Protein AF-A0A6J4NG14-F1 (afdb_monomer_lite)

Organism: NCBI:txid332963

Sequence (223 aa):
MRPYVRNKAFDRVSPAWSGTPQHQPKVLVPGGGFLNATAFTLSSNAIVVTVGAAGAAANATSVPVAALTDNRTETTNTTVLIPAGTLLDFTGAGKYARLTAPAFKGATTLTVEALPQALVSGDTAGYSAGGNLYVRSGILIGRTYAERDAGVGYGPADVATPDDEIHLLFFDVYNATDDPECEMYMAKAGNVVYENFLPNWDSLPSAQKTWIRANYTCLKGVA

Secondary structure (DSSP, 8-state):
------------PPPTTB-S-TTSTTSB-TT-EEB-GGGS-GGGTSEEEEB-TT-B-TT-SEEEBSPPP------S--SEEE-TTPEEEETTTTEEEEBSSPEETT-SEEEBSPPSS-B-TT-EEEE-TTS---B-TT-EEEE-HHHHHTT--BEEPPTTTT-SEEEEE-S-BS-TTT--EE-EE---TT-EEEGGGSTTGGGS-HHHHHHHHHHSEEEPPP-

Radius of gyration: 20.57 Å; chains: 1; bounding box: 52×40×50 Å

pLDDT: mean 81.68, std 15.4, range [29.72, 96.19]

Structure (mmCIF, N/CA/C/O backbone):
data_AF-A0A6J4NG14-F1
#
_entry.id   AF-A0A6J4NG14-F1
#
loop_
_atom_site.group_PDB
_atom_site.id
_atom_site.type_symbol
_atom_site.label_atom_id
_atom_site.label_alt_id
_atom_site.label_comp_id
_atom_site.label_asym_id
_atom_site.label_entity_id
_atom_site.label_seq_id
_atom_site.pdbx_PDB_ins_code
_atom_site.Cartn_x
_atom_site.Cartn_y
_atom_site.Cartn_z
_atom_site.occupancy
_atom_site.B_iso_or_equiv
_atom_site.auth_seq_id
_atom_site.auth_comp_id
_atom_site.auth_asym_id
_atom_site.auth_atom_id
_atom_site.pdbx_PDB_model_num
ATOM 1 N N . MET A 1 1 ? -24.037 4.190 -19.731 1.00 42.34 1 MET A N 1
ATOM 2 C CA . MET A 1 1 ? -23.910 3.677 -18.351 1.00 42.34 1 MET A CA 1
ATOM 3 C C . MET A 1 1 ? -23.527 2.208 -18.453 1.00 42.34 1 MET A C 1
ATOM 5 O O . MET A 1 1 ? -24.368 1.407 -18.843 1.00 42.34 1 MET A O 1
ATOM 9 N N . ARG A 1 2 ? -22.247 1.857 -18.271 1.00 29.72 2 ARG A N 1
ATOM 10 C CA . ARG A 1 2 ? -21.854 0.440 -18.226 1.00 29.72 2 ARG A CA 1
ATOM 11 C C . ARG A 1 2 ? -22.367 -0.134 -16.899 1.00 29.72 2 ARG A C 1
ATOM 13 O O . ARG A 1 2 ? -22.152 0.516 -15.879 1.00 29.72 2 ARG A O 1
ATOM 20 N N . PRO A 1 3 ? -23.064 -1.279 -16.888 1.00 35.69 3 PRO A N 1
ATOM 21 C CA . PRO A 1 3 ? -23.445 -1.919 -15.639 1.00 35.69 3 PRO A CA 1
ATOM 22 C C . PRO A 1 3 ? -22.171 -2.313 -14.886 1.00 35.69 3 PRO A C 1
ATOM 24 O O . PRO A 1 3 ? -21.331 -3.034 -15.422 1.00 35.69 3 PRO A O 1
ATOM 27 N N . TYR A 1 4 ? -22.020 -1.795 -13.666 1.00 40.72 4 TYR A N 1
ATOM 28 C CA . TYR A 1 4 ? -20.973 -2.195 -12.732 1.00 40.72 4 TYR A CA 1
ATOM 29 C C . TYR A 1 4 ? -21.197 -3.672 -12.397 1.00 40.72 4 TYR A C 1
ATOM 31 O O . TYR A 1 4 ? -22.130 -4.037 -11.674 1.00 40.72 4 TYR A O 1
ATOM 39 N N . VAL A 1 5 ? -20.397 -4.544 -13.009 1.00 39.94 5 VAL A N 1
ATOM 40 C CA . VAL A 1 5 ? -20.385 -5.967 -12.685 1.00 39.94 5 VAL A CA 1
ATOM 41 C C . VAL A 1 5 ? -19.656 -6.082 -11.353 1.00 39.94 5 VAL A C 1
ATOM 43 O O . VAL A 1 5 ? -18.433 -6.165 -11.328 1.00 39.94 5 VAL A O 1
ATOM 46 N N . ARG A 1 6 ? -20.401 -6.072 -10.237 1.00 42.41 6 ARG A N 1
ATOM 47 C CA . ARG A 1 6 ? -19.875 -6.564 -8.955 1.00 42.41 6 ARG A CA 1
ATOM 48 C C . ARG A 1 6 ? -19.403 -7.988 -9.204 1.00 42.41 6 ARG A C 1
ATOM 50 O O . ARG A 1 6 ? -20.236 -8.888 -9.348 1.00 42.41 6 ARG A O 1
ATOM 57 N N . ASN A 1 7 ? -18.092 -8.192 -9.295 1.00 42.53 7 ASN A N 1
ATOM 58 C CA . ASN A 1 7 ? -17.539 -9.534 -9.260 1.00 42.53 7 ASN A CA 1
ATOM 59 C C . ASN A 1 7 ? -18.025 -10.183 -7.960 1.00 42.53 7 ASN A C 1
ATOM 61 O O . ASN A 1 7 ? -17.814 -9.678 -6.858 1.00 42.53 7 ASN A O 1
ATOM 65 N N . LYS A 1 8 ? -18.816 -11.240 -8.131 1.00 40.72 8 LYS A N 1
ATOM 66 C CA . LYS A 1 8 ? -19.511 -11.956 -7.068 1.00 40.72 8 LYS A CA 1
ATOM 67 C C . LYS A 1 8 ? -18.494 -12.535 -6.077 1.00 40.72 8 LYS A C 1
ATOM 69 O O . LYS A 1 8 ? -17.589 -13.243 -6.494 1.00 40.72 8 LYS A O 1
ATOM 74 N N . ALA A 1 9 ? -18.746 -12.299 -4.790 1.00 39.25 9 ALA A N 1
ATOM 75 C CA . ALA A 1 9 ? -18.312 -13.122 -3.661 1.00 39.25 9 ALA A CA 1
ATOM 76 C C . ALA A 1 9 ? -16.796 -13.366 -3.521 1.00 39.25 9 ALA A C 1
ATOM 78 O O . ALA A 1 9 ? -16.328 -14.498 -3.594 1.00 39.25 9 ALA A O 1
ATOM 79 N N . PHE A 1 10 ? -16.042 -12.318 -3.191 1.00 45.69 10 PHE A N 1
ATOM 80 C CA . PHE A 1 10 ? -15.034 -12.500 -2.147 1.00 45.69 10 PHE A CA 1
ATOM 81 C C . PHE A 1 10 ? -15.782 -12.323 -0.832 1.00 45.69 10 PHE A C 1
ATOM 83 O O . PHE A 1 10 ? -16.305 -11.235 -0.578 1.00 45.69 10 PHE A O 1
ATOM 90 N N . ASP A 1 11 ? -15.937 -13.395 -0.054 1.00 48.56 11 ASP A N 1
ATOM 91 C CA . ASP A 1 11 ? -16.495 -13.286 1.291 1.00 48.56 11 ASP A CA 1
ATOM 92 C C . ASP A 1 11 ? -15.693 -12.212 2.024 1.00 48.56 11 ASP A C 1
ATOM 94 O O . ASP A 1 11 ? -14.487 -12.345 2.234 1.00 48.56 11 ASP A O 1
ATOM 98 N N . ARG A 1 12 ? -16.352 -11.095 2.340 1.00 61.94 12 ARG A N 1
ATOM 99 C CA . ARG A 1 12 ? -15.783 -9.990 3.111 1.00 61.94 12 ARG A CA 1
ATOM 100 C C . ARG A 1 12 ? -15.636 -10.451 4.560 1.00 61.94 12 ARG A C 1
ATOM 102 O O . ARG A 1 12 ? -16.397 -10.057 5.442 1.00 61.94 12 ARG A O 1
ATOM 109 N N . VAL A 1 13 ? -14.694 -11.361 4.783 1.00 69.50 13 VAL A N 1
ATOM 110 C CA . VAL A 1 13 ? -14.376 -11.903 6.100 1.00 69.50 13 VAL A CA 1
ATOM 111 C C . VAL A 1 13 ? -13.816 -10.769 6.945 1.00 69.50 13 VAL A C 1
ATOM 113 O O . VAL A 1 13 ? -12.984 -9.989 6.479 1.00 69.50 13 VAL A O 1
ATOM 116 N N . SER A 1 14 ? -14.291 -10.654 8.187 1.00 79.94 14 SER A N 1
ATOM 117 C CA . SER A 1 14 ? -13.746 -9.677 9.128 1.00 79.94 14 SER A CA 1
ATOM 118 C C . SER A 1 14 ? -12.240 -9.844 9.239 1.00 79.94 14 SER A C 1
ATOM 120 O O . SER A 1 14 ? -11.776 -10.967 9.452 1.00 79.94 14 SER A O 1
ATOM 122 N N . PRO A 1 15 ? -11.460 -8.761 9.102 1.00 87.31 15 PRO A N 1
ATOM 123 C CA . PRO A 1 15 ? -10.028 -8.886 9.240 1.00 87.31 15 PRO A CA 1
ATOM 124 C C . PRO A 1 15 ? -9.690 -9.317 10.670 1.00 87.31 15 PRO A C 1
ATOM 126 O O . PRO A 1 15 ? -10.306 -8.852 11.632 1.00 87.31 15 PRO A O 1
ATOM 129 N N . ALA A 1 16 ? -8.674 -10.169 10.811 1.00 88.25 16 ALA A N 1
ATOM 130 C CA . ALA A 1 16 ? -8.264 -10.727 12.102 1.00 88.25 16 ALA A CA 1
ATOM 131 C C . ALA A 1 16 ? -7.852 -9.658 13.129 1.00 88.25 16 ALA A C 1
ATOM 133 O O . ALA A 1 16 ? -7.896 -9.909 14.328 1.00 88.25 16 ALA A O 1
ATOM 134 N N . TRP A 1 17 ? -7.466 -8.458 12.678 1.00 91.94 17 TRP A N 1
ATOM 135 C CA . TRP A 1 17 ? -7.146 -7.337 13.561 1.00 91.94 17 TRP A CA 1
ATOM 136 C C . TRP A 1 17 ? -8.381 -6.639 14.139 1.00 91.94 17 TRP A C 1
ATOM 138 O O . TRP A 1 17 ? -8.256 -5.940 15.143 1.00 91.94 17 TRP A O 1
ATOM 148 N N . SER A 1 18 ? -9.565 -6.804 13.543 1.00 91.44 18 SER A N 1
ATOM 149 C CA . SER A 1 18 ? -10.791 -6.188 14.053 1.00 91.44 18 SER A CA 1
ATOM 150 C C . SER A 1 18 ? -11.386 -7.038 15.172 1.00 91.44 18 SER A C 1
ATOM 152 O O . SER A 1 18 ? -11.741 -8.197 14.972 1.00 91.44 18 SER A O 1
ATOM 154 N N . GLY A 1 19 ? -11.477 -6.468 16.373 1.00 85.75 19 GLY A N 1
ATOM 155 C CA . GLY A 1 19 ? -11.977 -7.179 17.550 1.00 85.75 19 GLY A CA 1
ATOM 156 C C . GLY A 1 19 ? -13.440 -6.912 17.874 1.00 85.75 19 GLY A C 1
ATOM 157 O O . GLY A 1 19 ? -14.003 -7.596 18.724 1.00 85.75 19 GLY A O 1
ATOM 158 N N . THR A 1 20 ? -14.075 -5.925 17.230 1.00 80.69 20 THR A N 1
ATOM 159 C CA . THR A 1 20 ? -15.513 -5.673 17.443 1.00 80.69 20 THR A CA 1
ATOM 160 C C . THR A 1 20 ? -16.350 -6.227 16.291 1.00 80.69 20 THR A C 1
ATOM 162 O O . THR A 1 20 ? -15.992 -6.017 15.130 1.00 80.69 20 THR A O 1
ATOM 165 N N . PRO A 1 21 ? -17.456 -6.939 16.588 1.00 73.75 21 PRO A N 1
ATOM 166 C CA . PRO A 1 21 ? -18.265 -7.585 15.561 1.00 73.75 21 PRO A CA 1
ATOM 167 C C . PRO A 1 21 ? -18.810 -6.588 14.535 1.00 73.75 21 PRO A C 1
ATOM 169 O O . PRO A 1 21 ? -19.420 -5.586 14.907 1.00 73.75 21 PRO A O 1
ATOM 172 N N . GLN A 1 22 ? -18.678 -6.912 13.246 1.00 62.25 22 GLN A N 1
ATOM 173 C CA . GLN A 1 22 ? -19.127 -6.074 12.121 1.00 62.25 22 GLN A CA 1
ATOM 174 C C . GLN A 1 22 ? -20.603 -5.664 12.183 1.00 62.25 22 GLN A C 1
ATOM 176 O O . GLN A 1 22 ? -20.975 -4.605 11.689 1.00 62.25 22 GLN A O 1
ATOM 181 N N . HIS A 1 23 ? -21.456 -6.499 12.780 1.00 61.97 23 HIS A N 1
ATOM 182 C CA . HIS A 1 23 ? -22.895 -6.250 12.865 1.00 61.97 23 HIS A CA 1
ATOM 183 C C . HIS A 1 23 ? -23.275 -5.180 13.892 1.00 61.97 23 HIS A C 1
ATOM 185 O O . HIS A 1 23 ? -24.452 -4.829 13.990 1.00 61.97 23 HIS A O 1
ATOM 191 N N . GLN A 1 24 ? -22.323 -4.665 14.679 1.00 67.06 24 GLN A N 1
ATOM 192 C CA . GLN A 1 24 ? -22.647 -3.593 15.602 1.00 67.06 24 GLN A CA 1
ATOM 193 C C . GLN A 1 24 ? -22.879 -2.278 14.840 1.00 67.06 24 GLN A C 1
ATOM 195 O O . GLN A 1 24 ? -22.044 -1.851 14.035 1.00 67.06 24 GLN A O 1
ATOM 200 N N . PRO A 1 25 ? -24.003 -1.588 15.096 1.00 58.38 25 PRO A N 1
ATOM 201 C CA . PRO A 1 25 ? -24.207 -0.260 14.547 1.00 58.38 25 PRO A CA 1
ATOM 202 C C . PRO A 1 25 ? -23.109 0.640 15.124 1.00 58.38 25 PRO A C 1
ATOM 204 O O . PRO A 1 25 ? -23.025 0.745 16.348 1.00 58.38 25 PRO A O 1
ATOM 207 N N . LYS A 1 26 ? -22.316 1.291 14.253 1.00 69.06 26 LYS A N 1
ATOM 208 C CA . LYS A 1 26 ? -21.182 2.222 14.528 1.00 69.06 26 LYS A CA 1
ATOM 209 C C . LYS A 1 26 ? -19.765 1.671 14.294 1.00 69.06 26 LYS A C 1
ATOM 211 O O . LYS A 1 26 ? -18.802 2.369 14.600 1.00 69.06 26 LYS A O 1
ATOM 216 N N . VAL A 1 27 ? -19.615 0.465 13.754 1.00 81.06 27 VAL A N 1
ATOM 217 C CA . VAL A 1 27 ? -18.278 -0.098 13.488 1.00 81.06 27 VAL A CA 1
ATOM 218 C C . VAL A 1 27 ? -17.687 0.428 12.187 1.00 81.06 27 VAL A C 1
ATOM 220 O O . VAL A 1 27 ? -16.530 0.839 12.144 1.00 81.06 27 VAL A O 1
ATOM 223 N N . LEU A 1 28 ? -18.509 0.456 11.143 1.00 84.94 28 LEU A N 1
ATOM 224 C CA . LEU A 1 28 ? -18.129 0.947 9.828 1.00 84.94 28 LEU A CA 1
ATOM 225 C C . LEU A 1 28 ? -18.718 2.329 9.586 1.00 84.94 28 LEU A C 1
ATOM 227 O O . LEU A 1 28 ? -19.837 2.624 10.022 1.00 84.94 28 LEU A O 1
ATOM 231 N N . VAL A 1 29 ? -17.965 3.169 8.881 1.00 83.31 29 VAL A N 1
ATOM 232 C CA . VAL A 1 29 ? -18.467 4.459 8.405 1.00 83.31 29 VAL A CA 1
ATOM 233 C C . VAL A 1 29 ? -19.579 4.201 7.376 1.00 83.31 29 VAL A C 1
ATOM 235 O O . VAL A 1 29 ? -19.325 3.562 6.351 1.00 83.31 29 VAL A O 1
ATOM 238 N N . PRO A 1 30 ? -20.822 4.652 7.630 1.00 68.75 30 PRO A N 1
ATOM 239 C CA . PRO A 1 30 ? -21.920 4.454 6.694 1.00 68.75 30 PRO A CA 1
ATOM 240 C C . PRO A 1 30 ? -21.682 5.264 5.415 1.00 68.75 30 PRO A C 1
ATOM 242 O O . PRO A 1 30 ? -21.300 6.428 5.480 1.00 68.75 30 PRO A O 1
ATOM 245 N N . GLY A 1 31 ? -21.947 4.652 4.259 1.00 65.81 31 GLY A N 1
ATOM 246 C CA . GLY A 1 31 ? -21.811 5.300 2.949 1.00 65.81 31 GLY A CA 1
ATOM 247 C C . GLY A 1 31 ? -20.491 5.037 2.220 1.00 65.81 31 GLY A C 1
ATOM 248 O O . GLY A 1 31 ? -20.397 5.402 1.053 1.00 65.81 31 GLY A O 1
ATOM 249 N N . GLY A 1 32 ? -19.528 4.356 2.856 1.00 71.88 32 GLY A N 1
ATOM 250 C CA . GLY A 1 32 ? -18.229 4.048 2.249 1.00 71.88 32 GLY A CA 1
ATOM 251 C C . GLY A 1 32 ? -17.368 5.292 1.993 1.00 71.88 32 GLY A C 1
ATOM 252 O O . GLY A 1 32 ? -17.789 6.429 2.206 1.00 71.88 32 GLY A O 1
ATOM 253 N N . GLY A 1 33 ? -16.128 5.071 1.574 1.00 87.56 33 GLY A N 1
ATOM 254 C CA . GLY A 1 33 ? -15.217 6.106 1.095 1.00 87.56 33 GLY A CA 1
ATOM 255 C C . GLY A 1 33 ? -14.623 5.711 -0.251 1.00 87.56 33 GLY A C 1
ATOM 256 O O . GLY A 1 33 ? -14.848 4.608 -0.744 1.00 87.56 33 GLY A O 1
ATOM 257 N N . PHE A 1 34 ? -13.837 6.612 -0.830 1.00 93.50 34 PHE A N 1
ATOM 258 C CA . PHE A 1 34 ? -12.989 6.298 -1.974 1.00 93.50 34 PHE A CA 1
ATOM 259 C C . PHE A 1 34 ? -11.542 6.569 -1.598 1.00 93.50 34 PHE A C 1
ATOM 261 O O . PHE A 1 34 ? -11.258 7.582 -0.956 1.00 93.50 34 PHE A O 1
ATOM 268 N N . LEU A 1 35 ? -10.632 5.689 -1.995 1.00 91.75 35 LEU A N 1
ATOM 269 C CA . LEU A 1 35 ? -9.200 5.930 -1.891 1.00 91.75 35 LEU A CA 1
ATOM 270 C C . LEU A 1 35 ? -8.735 6.878 -2.998 1.00 91.75 35 LEU A C 1
ATOM 272 O O . LEU A 1 35 ? -9.124 6.746 -4.158 1.00 91.75 35 LEU A O 1
ATOM 276 N N . ASN A 1 36 ? -7.849 7.809 -2.656 1.00 91.75 36 ASN A N 1
ATOM 277 C CA . ASN A 1 36 ? -7.070 8.539 -3.644 1.00 91.75 36 ASN A CA 1
ATOM 278 C C . ASN A 1 36 ? -5.888 7.666 -4.083 1.00 91.75 36 ASN A C 1
ATOM 280 O O . ASN A 1 36 ? -4.820 7.703 -3.475 1.00 91.75 36 ASN A O 1
ATOM 284 N N . ALA A 1 37 ? -6.075 6.899 -5.158 1.00 83.94 37 ALA A N 1
ATOM 285 C CA . ALA A 1 37 ? -5.054 6.006 -5.704 1.00 83.94 37 ALA A CA 1
ATOM 286 C C . ALA A 1 37 ? -3.694 6.692 -5.919 1.00 83.94 37 ALA A C 1
ATOM 288 O O . ALA A 1 37 ? -2.652 6.116 -5.633 1.00 83.94 37 ALA A O 1
ATOM 289 N N . THR A 1 38 ? -3.695 7.951 -6.362 1.00 82.31 38 THR A N 1
ATOM 290 C CA . THR A 1 38 ? -2.455 8.691 -6.650 1.00 82.31 38 THR A CA 1
ATOM 291 C C . THR A 1 38 ? -1.646 9.047 -5.400 1.00 82.31 38 THR A C 1
ATOM 293 O O . THR A 1 38 ? -0.443 9.273 -5.504 1.00 82.31 38 THR A O 1
ATOM 296 N N . ALA A 1 39 ? -2.284 9.068 -4.225 1.00 82.25 39 ALA A N 1
ATOM 297 C CA . ALA A 1 39 ? -1.626 9.331 -2.946 1.00 82.25 39 ALA A CA 1
ATOM 298 C C . ALA A 1 39 ? -0.925 8.089 -2.373 1.00 82.25 39 ALA A C 1
ATOM 300 O O . ALA A 1 39 ? -0.059 8.213 -1.508 1.00 82.25 39 ALA A O 1
ATOM 301 N N . PHE A 1 40 ? -1.270 6.890 -2.850 1.00 75.56 40 PHE A N 1
ATOM 302 C CA . PHE A 1 40 ? -0.551 5.676 -2.495 1.00 75.56 40 PHE A CA 1
ATOM 303 C C . PHE A 1 40 ? 0.569 5.451 -3.503 1.00 75.56 40 PHE A C 1
ATOM 305 O O . PHE A 1 40 ? 0.349 5.321 -4.708 1.00 75.56 40 PHE A O 1
ATOM 312 N N . THR A 1 41 ? 1.798 5.355 -3.014 1.00 62.03 41 THR A N 1
ATOM 313 C CA . THR A 1 41 ? 2.890 4.891 -3.858 1.00 62.03 41 THR A CA 1
ATOM 314 C C . THR A 1 41 ? 2.635 3.426 -4.218 1.00 62.03 41 THR A C 1
ATOM 316 O O . THR A 1 41 ? 2.352 2.602 -3.348 1.00 62.03 41 THR A O 1
ATOM 319 N N . LEU A 1 42 ? 2.816 3.058 -5.493 1.00 53.53 42 LEU A N 1
ATOM 320 C CA . LEU A 1 42 ? 2.788 1.662 -5.982 1.00 53.53 42 LEU A CA 1
ATOM 321 C C . LEU A 1 42 ? 3.789 0.733 -5.251 1.00 53.53 42 LEU A C 1
ATOM 323 O O . LEU A 1 42 ? 3.858 -0.464 -5.510 1.00 53.53 42 LEU A O 1
ATOM 327 N N . SER A 1 43 ? 4.588 1.277 -4.336 1.00 47.75 43 SER A N 1
ATOM 328 C CA . SER A 1 43 ? 5.773 0.678 -3.743 1.00 47.75 43 SER A CA 1
ATOM 329 C C . SER A 1 43 ? 5.513 -0.399 -2.695 1.00 47.75 43 SER A C 1
ATOM 331 O O . SER A 1 43 ? 6.463 -1.090 -2.342 1.00 47.75 43 SER A O 1
ATOM 333 N N . SER A 1 44 ? 4.296 -0.558 -2.162 1.00 50.22 44 SER A N 1
ATOM 334 C CA . SER A 1 44 ? 4.077 -1.570 -1.114 1.00 50.22 44 SER A CA 1
ATOM 335 C C . SER A 1 44 ? 4.035 -2.999 -1.664 1.00 50.22 44 SER A C 1
ATOM 337 O O . SER A 1 44 ? 4.383 -3.916 -0.932 1.00 50.22 44 SER A O 1
ATOM 339 N N . ASN A 1 45 ? 3.685 -3.187 -2.945 1.00 53.31 45 ASN A N 1
ATOM 340 C CA . ASN A 1 45 ? 3.632 -4.503 -3.601 1.00 53.31 45 ASN A CA 1
ATOM 341 C C . ASN A 1 45 ? 4.266 -4.544 -5.004 1.00 53.31 45 ASN A C 1
ATOM 343 O O . ASN A 1 45 ? 4.309 -5.614 -5.615 1.00 53.31 45 ASN A O 1
ATOM 347 N N . ALA A 1 46 ? 4.744 -3.419 -5.548 1.00 66.88 46 ALA A N 1
ATOM 348 C CA . ALA A 1 46 ? 5.491 -3.443 -6.802 1.00 66.88 46 ALA A CA 1
ATOM 349 C C . ALA A 1 46 ? 6.892 -4.028 -6.594 1.00 66.88 46 ALA A C 1
ATOM 351 O O . ALA A 1 46 ? 7.589 -3.734 -5.617 1.00 66.88 46 ALA A O 1
ATOM 352 N N . ILE A 1 47 ? 7.326 -4.826 -7.564 1.00 77.56 47 ILE A N 1
ATOM 353 C CA . ILE A 1 47 ? 8.721 -5.226 -7.692 1.00 77.56 47 ILE A CA 1
ATOM 354 C C . ILE A 1 47 ? 9.471 -4.007 -8.217 1.00 77.56 47 ILE A C 1
ATOM 356 O O . ILE A 1 47 ? 9.242 -3.560 -9.343 1.00 77.56 47 ILE A O 1
ATOM 360 N N . VAL A 1 48 ? 10.340 -3.444 -7.383 1.00 83.69 48 VAL A N 1
ATOM 361 C CA . VAL A 1 48 ? 11.203 -2.330 -7.773 1.00 83.69 48 VAL A CA 1
ATOM 362 C C . VAL A 1 48 ? 12.454 -2.903 -8.423 1.00 83.69 48 VAL A C 1
ATOM 364 O O . VAL A 1 48 ? 13.213 -3.650 -7.807 1.00 83.69 48 VAL A O 1
ATOM 367 N N . VAL A 1 49 ? 12.656 -2.551 -9.684 1.00 87.12 49 VAL A N 1
ATOM 368 C CA . VAL A 1 49 ? 13.847 -2.875 -10.456 1.00 87.12 49 VAL A CA 1
ATOM 369 C C . VAL A 1 49 ? 14.787 -1.683 -10.384 1.00 87.12 49 VAL A C 1
ATOM 371 O O . VAL A 1 49 ? 14.481 -0.626 -10.927 1.00 87.12 49 VAL A O 1
ATOM 374 N N . THR A 1 50 ? 15.945 -1.867 -9.756 1.00 91.81 50 THR A N 1
ATOM 375 C CA . THR A 1 50 ? 16.990 -0.839 -9.677 1.00 91.81 50 THR A CA 1
ATOM 376 C C . THR A 1 50 ? 18.186 -1.269 -10.507 1.00 91.81 50 THR A C 1
ATOM 378 O O . THR A 1 50 ? 18.744 -2.341 -10.266 1.00 91.81 50 THR A O 1
ATOM 381 N N . VAL A 1 51 ? 18.600 -0.442 -11.464 1.00 92.62 51 VAL A N 1
ATOM 382 C CA . VAL A 1 51 ? 19.778 -0.708 -12.299 1.00 92.62 51 VAL A CA 1
ATOM 383 C C . VAL A 1 51 ? 21.040 -0.677 -11.437 1.00 92.62 51 VAL A C 1
ATOM 385 O O . VAL A 1 51 ? 21.271 0.259 -10.668 1.00 92.62 51 VAL A O 1
ATOM 388 N N . GLY A 1 52 ? 21.850 -1.728 -11.559 1.00 91.75 52 GLY A N 1
ATOM 389 C CA . GLY A 1 52 ? 23.083 -1.897 -10.800 1.00 91.75 52 GLY A CA 1
ATOM 390 C C . GLY A 1 52 ? 24.176 -0.905 -11.205 1.00 91.75 52 GLY A C 1
ATOM 391 O O . GLY A 1 52 ? 24.098 -0.245 -12.239 1.00 91.75 52 GLY A O 1
ATOM 392 N N . ALA A 1 53 ? 25.245 -0.852 -10.406 1.00 88.31 53 ALA A N 1
ATOM 393 C CA . ALA A 1 53 ? 26.335 0.120 -10.551 1.00 88.31 53 ALA A CA 1
ATOM 394 C C . ALA A 1 53 ? 27.003 0.138 -11.939 1.00 88.31 53 ALA A C 1
ATOM 396 O O . ALA A 1 53 ? 27.485 1.177 -12.378 1.00 88.31 53 ALA A O 1
ATOM 397 N N . ALA A 1 54 ? 27.015 -1.001 -12.637 1.00 88.81 54 ALA A N 1
ATOM 398 C CA . ALA A 1 54 ? 27.588 -1.112 -13.975 1.00 88.81 54 ALA A CA 1
ATOM 399 C C . ALA A 1 54 ? 26.747 -0.422 -15.070 1.00 88.81 54 ALA A C 1
ATOM 401 O O . ALA A 1 54 ? 27.269 -0.173 -16.156 1.00 88.81 54 ALA A O 1
ATOM 402 N N . GLY A 1 55 ? 25.473 -0.103 -14.805 1.00 90.69 55 GLY A N 1
ATOM 403 C CA . GLY A 1 55 ? 24.543 0.381 -15.826 1.00 90.69 55 GLY A CA 1
ATOM 404 C C . GLY A 1 55 ? 24.328 -0.630 -16.960 1.00 90.69 55 GLY A C 1
ATOM 405 O O . GLY A 1 55 ? 24.722 -1.792 -16.873 1.00 90.69 55 GLY A O 1
ATOM 406 N N . ALA A 1 56 ? 23.713 -0.185 -18.049 1.00 93.75 56 ALA A N 1
ATOM 4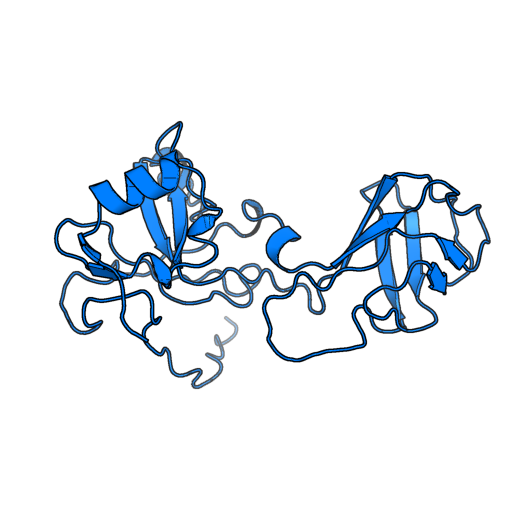07 C CA . ALA A 1 56 ? 23.629 -0.926 -19.302 1.00 93.75 56 ALA A CA 1
ATOM 408 C C . ALA A 1 56 ? 23.747 0.051 -20.475 1.00 93.75 56 ALA A C 1
ATOM 410 O O . ALA A 1 56 ? 23.003 1.024 -20.556 1.00 93.75 56 ALA A O 1
ATOM 411 N N . ALA A 1 57 ? 24.688 -0.184 -21.387 1.00 93.81 57 ALA A N 1
ATOM 412 C CA . ALA A 1 57 ? 24.859 0.667 -22.561 1.00 93.81 57 ALA A CA 1
ATOM 413 C C . ALA A 1 57 ? 23.685 0.522 -23.549 1.00 93.81 57 ALA A C 1
ATOM 415 O O . ALA A 1 57 ? 22.948 -0.464 -23.524 1.00 93.81 57 ALA A O 1
ATOM 416 N N . ALA A 1 58 ? 23.542 1.480 -24.468 1.00 91.81 58 ALA A N 1
ATOM 417 C CA . ALA A 1 58 ? 22.637 1.315 -25.603 1.00 91.81 58 ALA A CA 1
ATOM 418 C C . ALA A 1 58 ? 22.994 0.041 -26.398 1.00 91.81 58 ALA A C 1
ATOM 420 O O . ALA A 1 58 ? 24.164 -0.329 -26.509 1.00 91.81 58 ALA A O 1
ATOM 421 N N . ASN A 1 59 ? 21.978 -0.622 -26.946 1.00 93.44 59 ASN A N 1
ATOM 422 C CA . ASN A 1 59 ? 22.022 -1.930 -27.605 1.00 93.44 59 ASN A CA 1
ATOM 423 C C . ASN A 1 59 ? 22.413 -3.121 -26.712 1.00 93.44 59 ASN A C 1
ATOM 425 O O . ASN A 1 59 ? 22.505 -4.240 -27.218 1.00 93.44 59 ASN A O 1
ATOM 429 N N . ALA A 1 60 ? 22.622 -2.932 -25.405 1.00 94.69 60 ALA A N 1
ATOM 430 C CA . ALA A 1 60 ? 22.807 -4.065 -24.505 1.00 94.69 60 ALA A CA 1
ATOM 431 C C . ALA A 1 60 ? 21.536 -4.931 -24.473 1.00 94.69 60 ALA A C 1
ATOM 433 O O . ALA A 1 60 ? 20.421 -4.417 -24.508 1.00 94.69 60 ALA A O 1
ATOM 434 N N . THR A 1 61 ? 21.711 -6.248 -24.386 1.00 95.75 61 THR A N 1
ATOM 435 C CA . THR A 1 61 ? 20.627 -7.245 -24.252 1.00 95.75 61 THR A CA 1
ATOM 436 C C . THR A 1 61 ? 20.528 -7.807 -22.830 1.00 95.75 61 THR A C 1
ATOM 438 O O . THR A 1 61 ? 19.793 -8.755 -22.552 1.00 95.75 61 THR A O 1
ATOM 441 N N . SER A 1 62 ? 21.294 -7.220 -21.911 1.00 94.38 62 SER A N 1
ATOM 442 C CA . SER A 1 62 ? 21.400 -7.616 -20.514 1.00 94.38 62 SER A CA 1
ATOM 443 C C . SER A 1 62 ? 21.532 -6.373 -19.645 1.00 94.38 62 SER A C 1
ATOM 445 O O . SER A 1 62 ? 22.404 -5.538 -19.894 1.00 94.38 62 SER A O 1
ATOM 447 N N . VAL A 1 63 ? 20.693 -6.268 -18.615 1.00 95.00 63 VAL A N 1
ATOM 448 C CA . VAL A 1 63 ? 20.710 -5.163 -17.647 1.00 95.00 63 VAL A CA 1
ATOM 449 C C . VAL A 1 63 ? 21.070 -5.710 -16.271 1.00 95.00 63 VAL A C 1
ATOM 451 O O . VAL A 1 63 ? 20.299 -6.505 -15.729 1.00 95.00 63 VAL A O 1
ATOM 454 N N . PRO A 1 64 ? 22.209 -5.315 -15.678 1.00 95.50 64 PRO A N 1
ATOM 455 C CA . PRO A 1 64 ? 22.505 -5.648 -14.295 1.00 95.50 64 PRO A CA 1
ATOM 456 C C . PRO A 1 64 ? 21.548 -4.884 -13.382 1.00 95.50 64 PRO A C 1
ATOM 458 O O . PRO A 1 64 ? 21.334 -3.682 -13.551 1.00 95.50 64 PRO A O 1
ATOM 461 N N . VAL A 1 65 ? 20.984 -5.574 -12.399 1.00 94.62 65 VAL A N 1
ATOM 462 C CA . VAL A 1 65 ? 20.027 -5.005 -11.447 1.00 94.62 65 VAL A CA 1
ATOM 463 C C . VAL A 1 65 ? 20.384 -5.413 -10.026 1.00 94.62 65 VAL A C 1
ATOM 465 O O . VAL A 1 65 ? 21.051 -6.426 -9.800 1.00 94.62 65 VAL A O 1
ATOM 468 N N . ALA A 1 66 ? 19.933 -4.626 -9.053 1.00 92.44 66 ALA A N 1
ATOM 469 C CA . ALA A 1 66 ? 19.873 -5.090 -7.675 1.00 92.44 66 ALA A CA 1
ATOM 470 C C . ALA A 1 66 ? 19.024 -6.370 -7.604 1.00 92.44 66 ALA A C 1
ATOM 472 O O . ALA A 1 66 ? 18.080 -6.535 -8.378 1.00 92.44 66 ALA A O 1
ATOM 473 N N . ALA A 1 67 ? 19.373 -7.276 -6.686 1.00 89.62 67 ALA A N 1
ATOM 474 C CA . ALA A 1 67 ? 18.664 -8.540 -6.530 1.00 89.62 67 ALA A CA 1
ATOM 475 C C . ALA A 1 67 ? 17.160 -8.290 -6.347 1.00 89.62 67 ALA A C 1
ATOM 477 O O . ALA A 1 67 ? 16.759 -7.607 -5.403 1.00 89.62 67 ALA A O 1
ATOM 478 N N . LEU A 1 68 ? 16.338 -8.842 -7.245 1.00 87.12 68 LEU A N 1
ATOM 479 C CA . LEU A 1 68 ? 14.894 -8.632 -7.186 1.00 87.12 68 LEU A CA 1
ATOM 480 C C . LEU A 1 68 ? 14.317 -9.249 -5.910 1.00 87.12 68 LEU A C 1
ATOM 482 O O . LEU A 1 68 ? 14.412 -10.462 -5.693 1.00 87.12 68 LEU A O 1
ATOM 486 N N . THR A 1 69 ? 13.680 -8.431 -5.084 1.00 80.69 69 THR A N 1
ATOM 487 C CA . THR A 1 69 ? 12.937 -8.903 -3.919 1.00 80.69 69 THR A CA 1
ATOM 488 C C . THR A 1 69 ? 11.467 -9.067 -4.269 1.00 80.69 69 THR A C 1
ATOM 490 O O . THR A 1 69 ? 10.892 -8.272 -5.013 1.00 80.69 69 THR A O 1
ATOM 493 N N . ASP A 1 70 ? 10.852 -10.123 -3.734 1.00 70.44 70 ASP A N 1
ATOM 494 C CA . ASP A 1 70 ? 9.398 -10.202 -3.739 1.00 70.44 70 ASP A CA 1
ATOM 495 C C . ASP A 1 70 ? 8.891 -9.360 -2.575 1.00 70.44 70 ASP A C 1
ATOM 497 O O . ASP A 1 70 ? 9.045 -9.749 -1.417 1.00 70.44 70 ASP A O 1
ATOM 501 N N . ASN A 1 71 ? 8.359 -8.187 -2.895 1.00 65.56 71 ASN A N 1
ATOM 502 C CA . ASN A 1 71 ? 7.728 -7.315 -1.912 1.00 65.56 71 ASN A CA 1
ATOM 503 C C . ASN A 1 71 ? 6.225 -7.608 -1.790 1.00 65.56 71 ASN A C 1
ATOM 505 O O . ASN A 1 71 ? 5.552 -6.982 -0.976 1.00 65.56 71 ASN A O 1
ATOM 509 N N . ARG A 1 72 ? 5.682 -8.556 -2.571 1.00 61.38 72 ARG A N 1
ATOM 510 C CA . ARG A 1 72 ? 4.283 -8.966 -2.439 1.00 61.38 72 ARG A CA 1
ATOM 511 C C . ARG A 1 72 ? 4.138 -9.760 -1.149 1.00 61.38 72 ARG A C 1
ATOM 513 O O . ARG A 1 72 ? 4.890 -10.694 -0.885 1.00 61.38 72 ARG A O 1
ATOM 520 N N . THR A 1 73 ? 3.135 -9.410 -0.351 1.00 50.56 73 THR A N 1
ATOM 521 C CA . THR A 1 73 ? 2.825 -10.131 0.899 1.00 50.56 73 THR A CA 1
ATOM 522 C C . THR A 1 73 ? 1.974 -11.392 0.648 1.00 50.56 73 THR A C 1
ATOM 524 O O . THR A 1 73 ? 1.413 -11.963 1.581 1.00 50.56 73 THR A O 1
ATOM 527 N N . GLU A 1 74 ? 1.852 -11.846 -0.603 1.00 46.91 74 GLU A N 1
ATOM 528 C CA . GLU A 1 74 ? 1.175 -13.103 -0.926 1.00 46.91 74 GLU A CA 1
ATOM 529 C C . GLU A 1 74 ? 2.082 -14.295 -0.586 1.00 46.91 74 GLU A C 1
ATOM 531 O O . GLU A 1 74 ? 3.238 -14.375 -0.992 1.00 46.91 74 GLU A O 1
ATOM 536 N N . THR A 1 75 ? 1.556 -15.246 0.187 1.00 40.91 75 THR A N 1
ATOM 537 C CA . THR A 1 75 ? 2.282 -16.436 0.676 1.00 40.91 75 THR A CA 1
ATOM 538 C C . THR A 1 75 ? 2.566 -17.465 -0.429 1.00 40.91 75 THR A C 1
ATOM 540 O O . THR A 1 75 ? 3.172 -18.510 -0.188 1.00 40.91 75 THR A O 1
ATOM 543 N N . THR A 1 76 ? 2.131 -17.197 -1.658 1.00 46.41 76 THR A N 1
ATOM 544 C CA . THR A 1 76 ? 2.428 -18.014 -2.828 1.00 46.41 76 THR A CA 1
ATOM 545 C C . THR A 1 76 ? 3.853 -17.720 -3.275 1.00 46.41 76 THR A C 1
ATOM 547 O O . THR A 1 76 ? 4.162 -16.672 -3.836 1.00 46.41 76 THR A O 1
ATOM 550 N N . ASN A 1 77 ? 4.738 -18.678 -2.994 1.00 47.09 77 ASN A N 1
ATOM 551 C CA . ASN A 1 77 ? 6.153 -18.706 -3.358 1.00 47.09 77 ASN A CA 1
ATOM 552 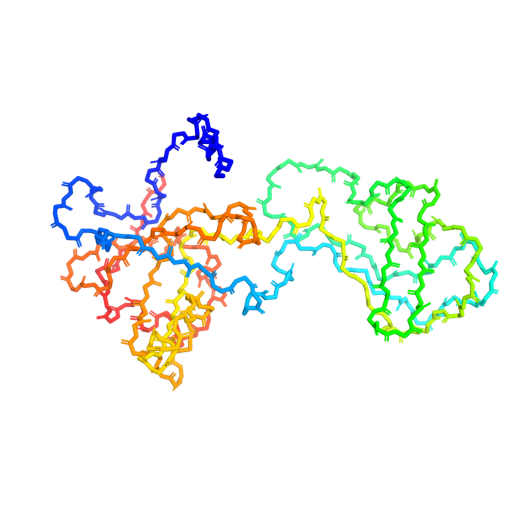C C . ASN A 1 77 ? 6.334 -18.686 -4.889 1.00 47.09 77 ASN A C 1
ATOM 554 O O . ASN A 1 77 ? 6.672 -19.692 -5.514 1.00 47.09 77 ASN A O 1
ATOM 558 N N . THR A 1 78 ? 6.040 -17.548 -5.510 1.00 57.69 78 THR A N 1
ATOM 559 C CA . THR A 1 78 ? 6.072 -17.395 -6.957 1.00 57.69 78 THR A CA 1
ATOM 560 C C . THR A 1 78 ? 7.514 -17.127 -7.351 1.00 57.69 78 THR A C 1
ATOM 562 O O . THR A 1 78 ? 8.056 -16.050 -7.119 1.00 57.69 78 THR A O 1
ATOM 565 N N . THR A 1 7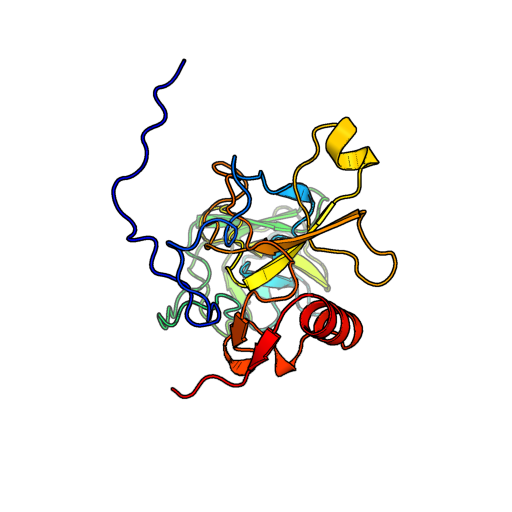9 ? 8.161 -18.135 -7.932 1.00 69.12 79 THR A N 1
ATOM 566 C CA . THR A 1 79 ? 9.576 -18.052 -8.315 1.00 69.12 79 THR A CA 1
ATOM 567 C C . THR A 1 79 ? 9.802 -16.991 -9.397 1.00 69.12 79 THR A C 1
ATOM 569 O O . THR A 1 79 ? 10.848 -16.346 -9.404 1.00 69.12 79 THR A O 1
ATOM 572 N N . VAL A 1 80 ? 8.815 -16.777 -10.278 1.00 75.44 80 VAL A N 1
ATOM 573 C CA . VAL A 1 80 ? 8.814 -15.734 -11.316 1.00 75.44 80 VAL A CA 1
ATOM 574 C C . VAL A 1 80 ? 8.223 -14.441 -10.755 1.00 75.44 80 VAL A C 1
ATOM 576 O O . VAL A 1 80 ? 7.065 -14.406 -10.342 1.00 75.44 80 VAL A O 1
ATOM 579 N N . LEU A 1 81 ? 9.009 -13.367 -10.774 1.00 77.62 81 LEU A N 1
ATOM 580 C CA . LEU A 1 81 ? 8.582 -12.041 -10.329 1.00 77.62 81 LEU A CA 1
ATOM 581 C C . LEU A 1 81 ? 8.081 -11.193 -11.494 1.00 77.62 81 LEU A C 1
ATOM 583 O O . LEU A 1 81 ? 7.024 -10.578 -11.391 1.00 77.62 81 LEU A O 1
ATOM 587 N N . ILE A 1 82 ? 8.806 -11.201 -12.614 1.00 85.19 82 ILE A N 1
ATOM 588 C CA . ILE A 1 82 ? 8.473 -10.413 -13.804 1.00 85.19 82 ILE A CA 1
ATOM 589 C C . ILE A 1 82 ? 8.402 -11.363 -15.008 1.00 85.19 82 ILE A C 1
ATOM 591 O O . ILE A 1 82 ? 9.416 -11.969 -15.353 1.00 85.19 82 ILE A O 1
ATOM 595 N N . PRO A 1 83 ? 7.241 -11.550 -15.655 1.00 86.19 83 PRO A N 1
ATOM 596 C CA . PRO A 1 83 ? 7.114 -12.374 -16.852 1.00 86.19 83 PRO A CA 1
ATOM 597 C C . PRO A 1 83 ? 7.895 -11.810 -18.047 1.00 86.19 83 PRO A C 1
ATOM 599 O O . PRO A 1 83 ? 8.103 -10.599 -18.164 1.00 86.19 83 PRO A O 1
ATOM 602 N N . ALA A 1 84 ? 8.266 -12.690 -18.981 1.00 86.38 84 ALA A N 1
ATOM 603 C CA . ALA A 1 84 ? 8.777 -12.274 -20.286 1.00 86.38 84 ALA A CA 1
ATOM 604 C C . ALA A 1 84 ? 7.736 -11.429 -21.043 1.00 86.38 84 ALA A C 1
ATOM 606 O O . ALA A 1 84 ? 6.530 -11.596 -20.859 1.00 86.38 84 ALA A O 1
ATOM 607 N N . GLY A 1 85 ? 8.203 -10.523 -21.901 1.00 83.25 85 GLY A N 1
ATOM 608 C CA . GLY A 1 85 ? 7.366 -9.587 -22.655 1.00 83.25 85 GLY A CA 1
ATOM 609 C C . GLY A 1 85 ? 6.987 -8.317 -21.890 1.00 83.25 85 GLY A C 1
ATOM 610 O O . GLY A 1 85 ? 6.446 -7.390 -22.491 1.00 83.25 85 GLY A O 1
ATOM 611 N N . THR A 1 86 ? 7.303 -8.235 -20.595 1.00 85.81 86 THR A N 1
ATOM 612 C CA . THR A 1 86 ? 7.069 -7.036 -19.781 1.00 85.81 86 THR A CA 1
ATOM 613 C C . THR A 1 86 ? 7.895 -5.860 -20.296 1.00 85.81 86 THR A C 1
ATOM 615 O O . THR A 1 86 ? 9.103 -5.993 -20.496 1.00 85.81 86 THR A O 1
ATOM 618 N N . LEU A 1 87 ? 7.255 -4.701 -20.466 1.00 87.06 87 LEU A N 1
ATOM 619 C CA . LEU A 1 87 ? 7.921 -3.429 -20.736 1.00 87.06 87 LEU A CA 1
ATOM 620 C C . LEU A 1 87 ? 8.120 -2.674 -19.418 1.00 87.06 87 LEU A C 1
ATOM 622 O O . LEU A 1 87 ? 7.145 -2.338 -18.751 1.00 87.06 87 LEU A O 1
ATOM 626 N N . LEU A 1 88 ? 9.371 -2.414 -19.052 1.00 86.88 88 LEU A N 1
ATOM 627 C CA . LEU A 1 88 ? 9.733 -1.578 -17.911 1.00 86.88 88 LEU A CA 1
ATOM 628 C C . LEU A 1 88 ? 10.034 -0.158 -18.391 1.00 86.88 88 LEU A C 1
ATOM 630 O O . LEU A 1 88 ? 10.812 0.017 -19.332 1.00 86.88 88 LEU A O 1
ATOM 634 N N . ASP A 1 89 ? 9.439 0.829 -17.726 1.00 87.75 89 ASP A N 1
ATOM 635 C CA . ASP A 1 89 ? 9.726 2.254 -17.906 1.00 87.75 89 ASP A CA 1
ATOM 636 C C . ASP A 1 89 ? 10.570 2.747 -16.726 1.00 87.75 89 ASP A C 1
ATOM 638 O O . ASP A 1 89 ? 10.135 2.697 -15.569 1.00 87.75 89 ASP A O 1
ATOM 642 N N . PHE A 1 90 ? 11.802 3.163 -17.017 1.00 83.88 90 PHE A N 1
ATOM 643 C CA . PHE A 1 90 ? 12.735 3.661 -16.016 1.00 83.88 90 PHE A CA 1
ATOM 644 C C . PHE A 1 90 ? 12.555 5.172 -15.849 1.00 83.88 90 PHE A C 1
ATOM 646 O O . PHE A 1 90 ? 12.928 5.949 -16.732 1.00 83.88 90 PHE A O 1
ATOM 653 N N . THR A 1 91 ? 11.970 5.551 -14.704 1.00 68.56 91 THR A N 1
ATOM 654 C CA . THR A 1 91 ? 11.594 6.901 -14.236 1.00 68.56 91 THR A CA 1
ATOM 655 C C . THR A 1 91 ? 11.868 8.059 -15.210 1.00 68.56 91 THR A C 1
ATOM 657 O O . THR A 1 91 ? 12.734 8.902 -14.974 1.00 68.56 91 THR A O 1
ATOM 660 N N . GLY A 1 92 ? 11.056 8.142 -16.271 1.00 56.16 92 GLY A N 1
ATOM 661 C CA . GLY A 1 92 ? 10.606 9.419 -16.836 1.00 56.16 92 GLY A CA 1
ATOM 662 C C . GLY A 1 92 ? 11.433 10.060 -17.955 1.00 56.16 92 GLY A C 1
ATOM 663 O O . GLY A 1 92 ? 11.172 11.214 -18.282 1.00 56.16 92 GLY A O 1
ATOM 664 N N . ALA A 1 93 ? 12.386 9.358 -18.575 1.00 55.78 93 ALA A N 1
ATOM 665 C CA . ALA A 1 93 ? 13.215 9.923 -19.658 1.00 55.78 93 ALA A CA 1
ATOM 666 C C . ALA A 1 93 ? 13.088 9.200 -21.016 1.00 55.78 93 ALA A C 1
ATOM 668 O O . ALA A 1 93 ? 13.936 9.379 -21.889 1.00 55.78 93 ALA A O 1
ATOM 669 N N . GLY A 1 94 ? 12.053 8.373 -21.209 1.00 69.25 94 GLY A N 1
ATOM 670 C CA . GLY A 1 94 ? 11.903 7.564 -22.427 1.00 69.25 94 GLY A CA 1
ATOM 671 C C . GLY A 1 94 ? 12.860 6.366 -22.493 1.00 69.25 94 GLY A C 1
ATOM 672 O O . GLY A 1 94 ? 13.161 5.860 -23.576 1.00 69.25 94 GLY A O 1
ATOM 673 N N . LYS A 1 95 ? 13.350 5.923 -21.331 1.00 85.56 95 LYS A N 1
ATOM 674 C CA . LYS A 1 95 ? 14.209 4.752 -21.170 1.00 85.56 95 LYS A CA 1
ATOM 675 C C . LYS A 1 95 ? 13.340 3.524 -20.930 1.00 85.56 95 LYS A C 1
ATOM 677 O O . LYS A 1 95 ? 12.800 3.339 -19.842 1.00 85.56 95 LYS A O 1
ATOM 682 N N . TYR A 1 96 ? 13.248 2.669 -21.939 1.00 88.25 96 TYR A N 1
ATOM 683 C CA . TYR A 1 96 ? 12.432 1.463 -21.875 1.00 88.25 96 TYR A CA 1
ATOM 684 C C . TYR A 1 96 ? 13.284 0.211 -22.020 1.00 88.25 96 TYR A C 1
ATOM 686 O O . TYR A 1 96 ? 14.222 0.177 -22.818 1.00 88.25 96 TYR A O 1
ATOM 694 N N . ALA A 1 97 ? 12.908 -0.839 -21.296 1.00 90.81 97 ALA A N 1
ATOM 695 C CA . ALA A 1 97 ? 13.475 -2.167 -21.477 1.00 90.81 97 ALA A CA 1
ATOM 696 C C . ALA A 1 97 ? 12.352 -3.200 -21.566 1.00 90.81 97 ALA A C 1
ATOM 698 O O . ALA A 1 97 ? 11.540 -3.323 -20.648 1.00 90.81 97 ALA A O 1
ATOM 699 N N . ARG A 1 98 ? 12.299 -3.953 -22.669 1.00 91.94 98 ARG A N 1
ATOM 700 C CA . ARG A 1 98 ? 11.372 -5.079 -22.816 1.00 91.94 98 ARG A CA 1
ATOM 701 C C . ARG A 1 98 ? 12.082 -6.373 -22.456 1.00 91.94 98 ARG A C 1
ATOM 703 O O . ARG A 1 98 ? 13.100 -6.688 -23.062 1.00 91.94 98 ARG A O 1
ATOM 710 N N . LEU A 1 99 ? 11.554 -7.127 -21.499 1.00 92.25 99 LEU A N 1
ATOM 711 C CA . LEU A 1 99 ? 12.133 -8.406 -21.092 1.00 92.25 99 LEU A CA 1
ATOM 712 C C . LEU A 1 99 ? 11.897 -9.469 -22.167 1.00 92.25 99 LEU A C 1
ATOM 714 O O . LEU A 1 99 ? 10.766 -9.671 -22.606 1.00 92.25 99 LEU A O 1
ATOM 718 N N . THR A 1 100 ? 12.944 -10.200 -22.541 1.00 93.44 100 THR A N 1
ATOM 719 C CA . THR A 1 100 ? 12.855 -11.354 -23.458 1.00 93.44 100 THR A CA 1
ATOM 720 C C . THR A 1 100 ? 12.803 -12.687 -22.713 1.00 93.44 100 THR A C 1
ATOM 722 O O . THR A 1 100 ? 12.390 -13.693 -23.285 1.00 93.44 100 THR A O 1
ATOM 725 N N . ALA A 1 101 ? 13.157 -12.692 -21.425 1.00 91.06 101 ALA A N 1
ATOM 726 C CA . ALA A 1 101 ? 13.060 -13.838 -20.525 1.00 91.06 101 ALA A CA 1
ATOM 727 C C . ALA A 1 101 ? 12.409 -13.422 -19.192 1.00 91.06 101 ALA A C 1
ATOM 729 O O . ALA A 1 101 ? 12.495 -12.251 -18.813 1.00 91.06 101 ALA A O 1
ATOM 730 N N . PRO A 1 102 ? 11.750 -14.347 -18.469 1.00 87.19 102 PRO A N 1
ATOM 731 C CA . PRO A 1 102 ? 11.203 -14.042 -17.153 1.00 87.19 102 PRO A CA 1
ATOM 732 C C . PRO A 1 102 ? 12.320 -13.753 -16.141 1.00 87.19 102 PRO A C 1
ATOM 734 O O . PRO A 1 102 ? 13.362 -14.409 -16.144 1.00 87.19 102 PRO A O 1
ATOM 737 N N . ALA A 1 103 ? 12.077 -12.803 -15.240 1.00 90.75 103 ALA A N 1
ATOM 738 C CA . ALA A 1 103 ? 12.952 -12.501 -14.117 1.00 90.75 103 ALA A CA 1
ATOM 739 C C . ALA A 1 103 ? 12.423 -13.150 -12.835 1.00 90.75 103 ALA A C 1
ATOM 741 O O . ALA A 1 103 ? 11.250 -13.010 -12.477 1.00 90.75 103 ALA A O 1
ATOM 742 N N . PHE A 1 104 ? 13.304 -13.861 -12.139 1.00 89.25 104 PHE A N 1
ATOM 743 C CA . PHE A 1 104 ? 12.983 -14.621 -10.936 1.00 89.25 104 PHE A CA 1
ATOM 744 C C . PHE A 1 104 ? 13.387 -13.865 -9.669 1.00 89.25 104 PHE A C 1
ATOM 746 O O . PHE A 1 104 ? 14.186 -12.925 -9.709 1.00 89.25 104 PHE A O 1
ATOM 753 N N . LYS A 1 105 ? 12.865 -14.297 -8.520 1.00 85.56 105 LYS A N 1
ATOM 754 C CA . LYS A 1 105 ? 13.291 -13.776 -7.216 1.00 85.56 105 LYS A CA 1
ATOM 755 C C . LYS A 1 105 ? 14.800 -13.955 -7.037 1.00 85.56 105 LYS A C 1
ATOM 757 O O . LYS A 1 105 ? 15.333 -15.032 -7.285 1.00 85.56 105 LYS A O 1
ATOM 762 N N . GLY A 1 106 ? 15.477 -12.895 -6.604 1.00 87.06 106 GLY A N 1
ATOM 763 C CA . GLY A 1 106 ? 16.929 -12.857 -6.438 1.00 87.06 106 GLY A CA 1
ATOM 764 C C . GLY A 1 106 ? 17.720 -12.655 -7.733 1.00 87.06 106 GLY A C 1
ATOM 765 O O . GLY A 1 106 ? 18.947 -12.612 -7.668 1.00 87.06 106 GLY A O 1
ATOM 766 N N . ALA A 1 107 ? 17.068 -12.507 -8.893 1.00 91.19 107 ALA A N 1
ATOM 767 C CA . ALA A 1 107 ? 17.771 -12.205 -10.137 1.00 91.19 107 ALA A CA 1
ATOM 768 C C . ALA A 1 107 ? 18.539 -10.880 -10.014 1.00 91.19 107 ALA A C 1
ATOM 770 O O . ALA A 1 107 ? 17.984 -9.868 -9.591 1.00 91.19 107 ALA A O 1
ATOM 771 N N . THR A 1 108 ? 19.812 -10.895 -10.402 1.00 95.00 108 THR A N 1
ATOM 772 C CA . THR A 1 108 ? 20.706 -9.722 -10.454 1.00 95.00 108 THR A CA 1
ATOM 773 C C . THR A 1 108 ? 20.944 -9.247 -11.888 1.00 95.00 108 THR A C 1
ATOM 775 O O . THR A 1 108 ? 21.775 -8.379 -12.156 1.00 95.00 108 THR A O 1
ATOM 778 N N . THR A 1 109 ? 20.250 -9.844 -12.855 1.00 93.44 109 THR A N 1
ATOM 779 C CA . THR A 1 109 ? 20.348 -9.513 -14.276 1.00 93.44 109 THR A CA 1
ATOM 780 C C . THR A 1 109 ? 18.997 -9.726 -14.944 1.00 93.44 109 THR A C 1
ATOM 782 O O . THR A 1 109 ? 18.325 -10.724 -14.681 1.00 93.44 109 THR A O 1
ATOM 785 N N . LEU A 1 110 ? 18.612 -8.796 -15.816 1.00 94.25 110 LEU A N 1
ATOM 786 C CA . LEU A 1 110 ? 17.446 -8.905 -16.688 1.00 94.25 110 LEU A CA 1
ATOM 787 C C . LEU A 1 110 ? 17.899 -9.143 -18.125 1.00 94.25 110 LEU A C 1
ATOM 789 O O . LEU A 1 110 ? 18.719 -8.387 -18.645 1.00 94.25 110 LEU A O 1
ATOM 793 N N . THR A 1 111 ? 17.339 -10.157 -18.780 1.00 96.06 111 THR A N 1
ATOM 794 C CA . THR A 1 111 ? 17.505 -10.357 -20.225 1.00 96.06 111 THR A CA 1
ATOM 795 C C . THR A 1 111 ? 16.443 -9.552 -20.959 1.00 96.06 111 THR A C 1
ATOM 797 O O . THR A 1 111 ? 15.243 -9.737 -20.731 1.00 96.06 111 THR A O 1
ATOM 800 N N . VAL A 1 112 ? 16.884 -8.639 -21.818 1.00 95.94 112 VAL A N 1
ATOM 801 C CA . VAL A 1 112 ? 16.027 -7.646 -22.471 1.00 95.94 112 VAL A CA 1
ATOM 802 C C . VAL A 1 112 ? 16.284 -7.597 -23.974 1.00 95.94 112 VAL A C 1
ATOM 804 O O . VAL A 1 112 ? 17.295 -8.100 -24.469 1.00 95.94 112 VAL A O 1
ATOM 807 N N . GLU A 1 113 ? 15.362 -6.993 -24.713 1.00 94.50 113 GLU A N 1
ATOM 808 C CA . GLU A 1 113 ? 15.619 -6.556 -26.083 1.00 94.50 113 GLU A CA 1
ATOM 809 C C . GLU A 1 113 ? 16.718 -5.489 -26.100 1.00 94.50 113 GLU A C 1
ATOM 811 O O . GLU A 1 113 ? 16.971 -4.828 -25.091 1.00 94.50 113 GLU A O 1
ATOM 816 N N . ALA A 1 114 ? 17.373 -5.323 -27.251 1.00 94.06 114 ALA A N 1
ATOM 817 C CA . ALA A 1 114 ? 18.435 -4.340 -27.417 1.00 94.06 114 ALA A CA 1
ATOM 818 C C . ALA A 1 114 ? 17.957 -2.952 -26.965 1.00 94.06 114 ALA A C 1
ATOM 820 O O . ALA A 1 114 ? 17.005 -2.398 -27.520 1.00 94.06 114 ALA A O 1
ATOM 821 N N . LEU A 1 115 ? 18.612 -2.409 -25.937 1.00 90.81 115 LEU A N 1
ATOM 822 C CA . LEU A 1 115 ? 18.172 -1.163 -25.326 1.00 90.81 115 LEU A CA 1
ATOM 823 C C . LEU A 1 115 ? 18.273 0.011 -26.314 1.00 90.81 115 LEU A C 1
ATOM 825 O O . LEU A 1 115 ? 19.359 0.267 -26.837 1.00 90.81 115 LEU A O 1
ATOM 829 N N . PRO A 1 116 ? 17.206 0.798 -26.521 1.00 89.69 116 PRO A N 1
ATOM 830 C CA . PRO A 1 116 ? 17.270 1.977 -27.384 1.00 89.69 116 PRO A CA 1
ATOM 831 C C . PRO A 1 116 ? 18.125 3.099 -26.776 1.00 89.69 116 PRO A C 1
ATOM 833 O O . PRO A 1 116 ? 18.679 3.925 -27.498 1.00 89.69 116 PRO A O 1
ATOM 836 N N . GLN A 1 117 ? 18.251 3.131 -25.447 1.00 90.38 117 GLN A N 1
ATOM 837 C CA . GLN A 1 117 ? 19.055 4.098 -24.706 1.00 90.38 117 GLN A CA 1
ATOM 838 C C . GLN A 1 117 ? 19.817 3.413 -23.575 1.00 90.38 117 GLN A C 1
ATOM 840 O O . GLN A 1 117 ? 19.397 2.375 -23.071 1.00 90.38 117 GLN A O 1
ATOM 845 N N . ALA A 1 118 ? 20.928 4.017 -23.156 1.00 91.88 118 ALA A N 1
ATOM 846 C CA . ALA A 1 118 ? 21.671 3.528 -22.006 1.00 91.88 118 ALA A CA 1
ATOM 847 C C . ALA A 1 118 ? 20.880 3.731 -20.701 1.00 91.88 118 ALA A C 1
ATOM 849 O O . ALA A 1 118 ? 20.316 4.803 -20.458 1.00 91.88 118 ALA A O 1
ATOM 850 N N . LEU A 1 119 ? 20.895 2.710 -19.849 1.00 91.75 119 LEU A N 1
ATOM 851 C CA . LEU A 1 119 ? 20.452 2.774 -18.462 1.00 91.75 119 LEU A CA 1
ATOM 852 C C . LEU A 1 119 ? 21.664 3.033 -17.566 1.00 91.75 119 LEU A C 1
ATOM 854 O O . LEU A 1 119 ? 22.724 2.430 -17.747 1.00 91.75 119 LEU A O 1
ATOM 858 N N . VAL A 1 120 ? 21.522 3.921 -16.592 1.00 92.06 120 VAL A N 1
ATOM 859 C CA . VAL A 1 120 ? 22.596 4.276 -15.657 1.00 92.06 120 VAL A CA 1
ATOM 860 C C . VAL A 1 120 ? 22.299 3.725 -14.268 1.00 92.06 120 VAL A C 1
ATOM 862 O O . VAL A 1 120 ? 21.164 3.387 -13.944 1.00 92.06 120 VAL A O 1
ATOM 865 N N . SER A 1 121 ? 23.338 3.619 -13.440 1.00 92.38 121 SER A N 1
ATOM 866 C CA . SER A 1 121 ? 23.202 3.172 -12.052 1.00 92.38 121 SER A CA 1
ATOM 867 C C . SER A 1 121 ? 22.145 3.986 -11.308 1.00 92.38 121 SER A C 1
ATOM 869 O O . SER A 1 121 ? 22.192 5.216 -11.318 1.00 92.38 121 SER A O 1
ATOM 871 N N . GLY A 1 122 ? 21.246 3.297 -10.608 1.00 85.88 122 GLY A N 1
ATOM 872 C CA . GLY A 1 122 ? 20.195 3.935 -9.817 1.00 85.88 122 GLY A CA 1
ATOM 873 C C . GLY A 1 122 ? 18.948 4.335 -10.607 1.00 85.88 122 GLY A C 1
ATOM 874 O O . GLY A 1 122 ? 17.994 4.786 -9.982 1.00 85.88 122 GLY A O 1
ATOM 875 N N . ASP A 1 123 ? 18.905 4.129 -11.930 1.00 89.12 123 ASP A N 1
ATOM 876 C CA . ASP A 1 123 ? 17.639 4.182 -12.668 1.00 89.12 123 ASP A CA 1
ATOM 877 C C . ASP A 1 123 ? 16.676 3.136 -12.072 1.00 89.12 123 ASP A C 1
ATOM 879 O O . ASP A 1 123 ? 17.062 1.985 -11.832 1.00 89.12 123 ASP A O 1
ATOM 883 N N . THR A 1 124 ? 15.419 3.526 -11.838 1.00 87.31 124 THR A N 1
ATOM 884 C CA . THR A 1 124 ? 14.411 2.646 -11.225 1.00 87.31 124 THR A CA 1
ATOM 885 C C . THR A 1 124 ? 13.186 2.466 -12.107 1.00 87.31 124 THR A C 1
ATOM 887 O O . THR A 1 124 ? 12.723 3.420 -12.727 1.00 87.31 124 THR A O 1
ATOM 890 N N . ALA A 1 125 ? 12.643 1.252 -12.127 1.00 87.31 125 ALA A N 1
ATOM 891 C CA . ALA A 1 125 ? 11.357 0.929 -12.733 1.00 87.31 125 ALA A CA 1
ATOM 892 C C . ALA A 1 125 ? 10.511 0.117 -11.749 1.00 87.31 125 ALA A C 1
ATOM 894 O O . ALA A 1 125 ? 11.028 -0.721 -11.010 1.00 87.31 125 ALA A O 1
ATOM 895 N N . GLY A 1 126 ? 9.202 0.351 -11.739 1.00 82.69 126 GLY A N 1
ATOM 896 C CA . GLY A 1 126 ? 8.255 -0.458 -10.980 1.00 82.69 126 GLY A CA 1
ATOM 897 C C . GLY A 1 126 ? 7.573 -1.472 -11.888 1.00 82.69 126 GLY A C 1
ATOM 898 O O . GLY A 1 126 ? 7.050 -1.102 -12.936 1.00 82.69 126 GLY A O 1
ATOM 899 N N . TYR A 1 127 ? 7.536 -2.735 -11.476 1.00 77.62 127 TYR A N 1
ATOM 900 C CA . TYR A 1 127 ? 6.654 -3.733 -12.068 1.00 77.62 127 TYR A CA 1
ATOM 901 C C . TYR A 1 127 ? 5.571 -4.128 -11.067 1.00 77.62 127 TYR A C 1
ATOM 903 O O . TYR A 1 127 ? 5.857 -4.699 -10.014 1.00 77.62 127 TYR A O 1
ATOM 911 N N . SER A 1 128 ? 4.315 -3.856 -11.410 1.00 72.19 128 SER A N 1
ATOM 912 C CA . SER A 1 128 ? 3.159 -4.459 -10.753 1.00 72.19 128 SER A CA 1
ATOM 913 C C . SER A 1 128 ? 2.566 -5.488 -11.711 1.00 72.19 128 SER A C 1
ATOM 915 O O . SER A 1 128 ? 2.287 -5.174 -12.867 1.00 72.19 128 SER A O 1
ATOM 917 N N . ALA A 1 129 ? 2.380 -6.729 -11.253 1.00 55.97 129 ALA A N 1
ATOM 918 C CA . ALA A 1 129 ? 1.932 -7.862 -12.073 1.00 55.97 129 ALA A CA 1
ATOM 919 C C . ALA A 1 129 ? 0.458 -7.785 -12.536 1.00 55.97 129 ALA A C 1
ATOM 921 O O . ALA A 1 129 ? -0.209 -8.802 -12.696 1.00 55.97 129 ALA A O 1
ATOM 922 N N . GLY A 1 130 ? -0.046 -6.574 -12.757 1.00 54.69 130 GLY A N 1
ATOM 923 C CA . GLY A 1 130 ? -1.411 -6.292 -13.169 1.00 54.69 130 GLY A CA 1
ATOM 924 C C . GLY A 1 130 ? -1.821 -4.827 -13.038 1.00 54.69 130 GLY A C 1
ATOM 925 O O . GLY A 1 130 ? -3.010 -4.573 -13.119 1.00 54.69 130 GLY A O 1
ATOM 926 N N . GLY A 1 131 ? -0.916 -3.864 -12.794 1.00 51.38 131 GLY A N 1
ATOM 927 C CA . GLY A 1 131 ? -1.278 -2.434 -12.703 1.00 51.38 131 GLY A CA 1
ATOM 928 C C . GLY A 1 131 ? -2.133 -2.040 -11.489 1.00 51.38 131 GLY A C 1
ATOM 929 O O . GLY A 1 131 ? -2.257 -0.857 -11.184 1.00 51.38 131 GLY A O 1
ATOM 930 N N . ASN A 1 132 ? -2.686 -3.020 -10.777 1.00 64.38 132 ASN A N 1
ATOM 931 C CA . ASN A 1 132 ? -3.621 -2.797 -9.693 1.00 64.38 132 ASN A CA 1
ATOM 932 C C . ASN A 1 132 ? -2.890 -2.272 -8.460 1.00 64.38 132 ASN A C 1
ATOM 934 O O . ASN A 1 132 ? -1.986 -2.915 -7.917 1.00 64.38 132 ASN A O 1
ATOM 938 N N . LEU A 1 133 ? -3.305 -1.096 -8.008 1.00 73.50 133 LEU A N 1
ATOM 939 C CA . LEU A 1 133 ? -2.865 -0.550 -6.740 1.00 73.50 133 LEU A CA 1
ATOM 940 C C . LEU A 1 133 ? -3.596 -1.291 -5.615 1.00 73.50 133 LEU A C 1
ATOM 942 O O . LEU A 1 133 ? -4.740 -0.973 -5.295 1.00 73.50 133 LEU A O 1
ATOM 946 N N . TYR A 1 134 ? -2.940 -2.297 -5.040 1.00 76.00 134 TYR A N 1
ATOM 947 C CA . TYR A 1 134 ? -3.460 -3.008 -3.876 1.00 76.00 134 TYR A CA 1
ATOM 948 C C . TYR A 1 134 ? -3.184 -2.217 -2.597 1.00 76.00 134 TYR A C 1
ATOM 950 O O . TYR A 1 134 ? -2.037 -1.863 -2.305 1.00 76.00 134 TYR A O 1
ATOM 958 N N . VAL A 1 135 ? -4.223 -2.016 -1.795 1.00 80.25 135 VAL A N 1
ATOM 959 C CA . VAL A 1 135 ? -4.170 -1.335 -0.505 1.00 80.25 135 VAL A CA 1
ATOM 960 C C . VAL A 1 135 ? -4.718 -2.278 0.564 1.00 80.25 135 VAL A C 1
ATOM 962 O O . VAL A 1 135 ? -5.879 -2.677 0.528 1.00 80.25 135 VAL A O 1
ATOM 965 N N . ARG A 1 136 ? -3.861 -2.670 1.510 1.00 83.94 136 ARG A N 1
ATOM 966 C CA . ARG A 1 136 ? -4.178 -3.690 2.518 1.00 83.94 136 ARG A CA 1
ATOM 967 C C . ARG A 1 136 ? -5.072 -3.146 3.632 1.00 83.94 136 ARG A C 1
ATOM 969 O O . ARG A 1 136 ? -4.819 -2.065 4.151 1.00 83.94 136 ARG A O 1
ATOM 976 N N . SER A 1 137 ? -6.025 -3.944 4.089 1.00 87.50 137 SER A N 1
ATOM 977 C CA . SER A 1 137 ? -6.774 -3.757 5.330 1.00 87.50 137 SER A CA 1
ATOM 978 C C . SER A 1 137 ? -5.845 -3.542 6.531 1.00 87.50 137 SER A C 1
ATOM 980 O O . SER A 1 137 ? -4.789 -4.166 6.652 1.00 87.50 137 SER A O 1
ATOM 982 N N . GLY A 1 138 ? -6.265 -2.678 7.451 1.00 88.50 138 GLY A N 1
ATOM 983 C CA . GLY A 1 138 ? -5.556 -2.346 8.683 1.00 88.50 138 GLY A CA 1
ATOM 984 C C . GLY A 1 138 ? -4.511 -1.242 8.530 1.00 88.50 138 GLY A C 1
ATOM 985 O O . GLY A 1 138 ? -3.827 -0.933 9.502 1.00 88.50 138 GLY A O 1
ATOM 986 N N . ILE A 1 139 ? -4.374 -0.629 7.351 1.00 89.69 139 ILE A N 1
ATOM 987 C CA . ILE A 1 139 ? -3.586 0.602 7.220 1.00 89.69 139 ILE A CA 1
ATOM 988 C C . ILE A 1 139 ? -4.391 1.814 7.699 1.00 89.69 139 ILE A C 1
ATOM 990 O O . ILE A 1 139 ? -5.617 1.842 7.576 1.00 89.69 139 ILE A O 1
ATOM 994 N N . LEU A 1 140 ? -3.697 2.832 8.209 1.00 92.69 140 LEU A N 1
ATOM 995 C CA . LEU A 1 140 ? -4.307 4.131 8.477 1.00 92.69 140 LEU A CA 1
ATOM 996 C C . LEU A 1 140 ? -4.467 4.914 7.178 1.00 92.69 140 LEU A C 1
ATOM 998 O O . LEU A 1 140 ? -3.495 5.125 6.448 1.00 92.69 140 LEU A O 1
ATOM 1002 N N . ILE A 1 141 ? -5.686 5.376 6.939 1.00 93.25 141 ILE A N 1
ATOM 1003 C CA . ILE A 1 141 ? -6.021 6.284 5.850 1.00 93.25 141 ILE A CA 1
ATOM 1004 C C . ILE A 1 141 ? -6.616 7.566 6.414 1.00 93.25 141 ILE A C 1
ATOM 1006 O O . ILE A 1 141 ? -7.291 7.535 7.447 1.00 93.25 141 ILE A O 1
ATOM 1010 N N . GLY A 1 142 ? -6.342 8.680 5.749 1.00 94.25 142 GLY A N 1
ATOM 1011 C CA . GLY A 1 142 ? -6.740 9.998 6.209 1.00 94.25 142 GLY A CA 1
ATOM 1012 C C . GLY A 1 142 ? -7.038 10.960 5.069 1.00 94.25 142 GLY A C 1
ATOM 1013 O O . GLY A 1 142 ? -6.734 10.676 3.906 1.00 94.25 142 GLY A O 1
ATOM 1014 N N . ARG A 1 143 ? -7.725 12.047 5.415 1.00 94.75 143 ARG A N 1
ATOM 1015 C CA . ARG A 1 143 ? -7.877 13.246 4.586 1.00 94.75 143 ARG A CA 1
ATOM 1016 C C . ARG A 1 143 ? -8.253 14.451 5.444 1.00 94.75 143 ARG A C 1
ATOM 1018 O O . ARG A 1 143 ? -8.885 14.319 6.497 1.00 94.75 143 ARG A O 1
ATOM 1025 N N . THR A 1 144 ? -7.960 15.631 4.935 1.00 96.19 144 THR A N 1
ATOM 1026 C CA . THR A 1 144 ? -8.399 16.917 5.478 1.00 96.19 144 THR A CA 1
ATOM 1027 C C . THR A 1 144 ? -9.826 17.273 5.041 1.00 96.19 144 THR A C 1
ATOM 1029 O O . THR A 1 144 ? -10.358 16.760 4.048 1.00 96.19 144 THR A O 1
ATOM 1032 N N . TYR A 1 145 ? -10.464 18.214 5.740 1.00 95.06 145 TYR A N 1
ATOM 1033 C CA . TYR A 1 145 ? -11.745 18.780 5.307 1.00 95.06 145 TYR A CA 1
ATOM 1034 C C . TYR A 1 145 ? -11.619 19.536 3.985 1.00 95.06 145 TYR A C 1
ATOM 1036 O O . TYR A 1 145 ? -12.538 19.480 3.173 1.00 95.06 145 TYR A O 1
ATOM 1044 N N . ALA A 1 146 ? -10.474 20.173 3.730 1.00 95.44 146 ALA A N 1
ATOM 1045 C CA . ALA A 1 146 ? -10.212 20.834 2.455 1.00 95.44 146 ALA A CA 1
ATOM 1046 C C . ALA A 1 146 ? -10.193 19.831 1.287 1.00 95.44 146 ALA A C 1
ATOM 1048 O O . ALA A 1 146 ? -10.795 20.081 0.244 1.00 95.44 146 ALA A O 1
ATOM 1049 N N . GLU A 1 147 ? -9.557 18.672 1.470 1.00 94.75 147 GLU A N 1
ATOM 1050 C CA . GLU A 1 147 ? -9.573 17.579 0.491 1.00 94.75 147 GLU A CA 1
ATOM 1051 C C . GLU A 1 147 ? -10.977 17.012 0.291 1.00 94.75 147 GLU A C 1
ATOM 1053 O O . GLU A 1 147 ? -11.404 16.824 -0.850 1.00 94.75 147 GLU A O 1
ATOM 1058 N N . ARG A 1 148 ? -11.730 16.800 1.377 1.00 93.88 148 ARG A N 1
ATOM 1059 C CA . ARG A 1 148 ? -13.129 16.357 1.297 1.00 93.88 148 ARG A CA 1
ATOM 1060 C C . ARG A 1 148 ? -13.987 17.331 0.494 1.00 93.88 148 ARG A C 1
ATOM 1062 O O . ARG A 1 148 ? -14.738 16.892 -0.376 1.00 93.88 148 ARG A O 1
ATOM 1069 N N . ASP A 1 149 ? -13.870 18.626 0.769 1.00 95.38 149 ASP A N 1
ATOM 1070 C CA . ASP A 1 149 ? -14.631 19.674 0.083 1.00 95.38 149 ASP A CA 1
ATOM 1071 C C . ASP A 1 149 ? -14.229 19.785 -1.401 1.00 95.38 149 ASP A C 1
ATOM 1073 O O . ASP A 1 149 ? -15.055 20.125 -2.248 1.00 95.38 149 ASP A O 1
ATOM 1077 N N . ALA A 1 150 ? -12.989 19.411 -1.738 1.00 95.12 150 ALA A N 1
ATOM 1078 C CA . ALA A 1 150 ? -12.499 19.269 -3.109 1.00 95.12 150 ALA A CA 1
ATOM 1079 C C . ALA A 1 150 ? -12.858 17.921 -3.773 1.00 95.12 150 ALA A C 1
ATOM 1081 O O . ALA A 1 150 ? -12.508 17.697 -4.934 1.00 95.12 150 ALA A O 1
ATOM 1082 N N . GLY A 1 151 ? -13.545 17.015 -3.070 1.00 92.50 151 GLY A N 1
ATOM 1083 C CA . GLY A 1 151 ? -13.903 15.687 -3.577 1.00 92.50 151 GLY A CA 1
ATOM 1084 C C . GLY A 1 151 ? -12.724 14.714 -3.690 1.00 92.50 151 GLY A C 1
ATOM 1085 O O . GLY A 1 151 ? -12.815 13.728 -4.422 1.00 92.50 151 GLY A O 1
ATOM 1086 N N . VAL A 1 152 ? -11.621 14.974 -2.988 1.00 93.56 152 VAL A N 1
ATOM 1087 C CA . VAL A 1 152 ? -10.444 14.101 -2.952 1.00 93.56 152 VAL A CA 1
ATOM 1088 C C . VAL A 1 152 ? -10.698 12.928 -1.993 1.00 93.56 152 VAL A C 1
ATOM 1090 O O . VAL A 1 152 ? -11.237 13.084 -0.892 1.00 93.56 152 VAL A O 1
ATOM 1093 N N . GLY A 1 153 ? -10.351 11.722 -2.450 1.00 92.81 153 GLY A N 1
ATOM 1094 C CA . GLY A 1 153 ? -10.451 10.491 -1.664 1.00 92.81 153 GLY A CA 1
ATOM 1095 C C . GLY A 1 153 ? -9.423 10.409 -0.530 1.00 92.81 153 GLY A C 1
ATOM 1096 O O . GLY A 1 153 ? -8.523 11.235 -0.426 1.00 92.81 153 GLY A O 1
ATOM 1097 N N . TYR A 1 154 ? -9.530 9.378 0.302 1.00 94.88 154 TYR A N 1
ATOM 1098 C CA . TYR A 1 154 ? -8.605 9.122 1.407 1.00 94.88 154 TYR A CA 1
ATOM 1099 C C . TYR A 1 154 ? -7.232 8.667 0.899 1.00 94.88 154 TYR A C 1
ATOM 1101 O O . TYR A 1 154 ? -7.147 7.757 0.069 1.00 94.88 154 TYR A O 1
ATOM 1109 N N . GLY A 1 155 ? -6.164 9.268 1.416 1.00 92.44 155 GLY A N 1
ATOM 1110 C CA . GLY A 1 155 ? -4.777 8.853 1.193 1.00 92.44 155 GLY A CA 1
ATOM 1111 C C . GLY A 1 155 ? -4.179 8.158 2.421 1.00 92.44 155 GLY A C 1
ATOM 1112 O O . GLY A 1 155 ? -4.902 7.866 3.378 1.00 92.44 155 GLY A O 1
ATOM 1113 N N . PRO A 1 156 ? -2.864 7.870 2.427 1.00 90.88 156 PRO A N 1
ATOM 1114 C CA . PRO A 1 156 ? -2.147 7.509 3.648 1.00 90.88 156 PRO A CA 1
ATOM 1115 C C . PRO A 1 156 ? -2.312 8.603 4.708 1.00 90.88 156 PRO A C 1
ATOM 1117 O O . PRO A 1 156 ? -2.097 9.770 4.403 1.00 90.88 156 PRO A O 1
ATOM 1120 N N . ALA A 1 157 ? -2.667 8.229 5.939 1.00 92.00 157 ALA A N 1
ATOM 1121 C CA . ALA A 1 157 ? -2.905 9.220 6.987 1.00 92.00 157 ALA A CA 1
ATOM 1122 C C . ALA A 1 157 ? -1.620 9.957 7.397 1.00 92.00 157 ALA A C 1
ATOM 1124 O O . ALA A 1 157 ? -0.625 9.308 7.762 1.00 92.00 157 ALA A O 1
ATOM 1125 N N . ASP A 1 158 ? -1.677 11.287 7.455 1.00 90.19 158 ASP A N 1
ATOM 1126 C CA . ASP A 1 158 ? -0.704 12.081 8.202 1.00 90.19 158 ASP A CA 1
ATOM 1127 C C . ASP A 1 158 ? -1.179 12.215 9.656 1.00 90.19 158 ASP A C 1
ATOM 1129 O O . ASP A 1 158 ? -2.242 12.749 9.953 1.00 90.19 158 ASP A O 1
ATOM 1133 N N . VAL A 1 159 ? -0.393 11.673 10.588 1.00 89.56 159 VAL A N 1
ATOM 1134 C CA . VAL A 1 159 ? -0.645 11.772 12.038 1.00 89.56 159 VAL A CA 1
ATOM 1135 C C . VAL A 1 159 ? 0.272 12.787 12.723 1.00 89.56 159 VAL A C 1
ATOM 1137 O O . VAL A 1 159 ? 0.089 13.070 13.906 1.00 89.56 159 VAL A O 1
ATOM 1140 N N . ALA A 1 160 ? 1.293 13.285 12.021 1.00 81.50 160 ALA A N 1
ATOM 1141 C CA . ALA A 1 160 ? 2.220 14.296 12.523 1.00 81.50 160 ALA A CA 1
ATOM 1142 C C . ALA A 1 160 ? 1.651 15.703 12.306 1.00 81.50 160 ALA A C 1
ATOM 1144 O O . ALA A 1 160 ? 1.729 16.537 13.210 1.00 81.50 160 ALA A O 1
ATOM 1145 N N . THR A 1 161 ? 1.021 15.917 11.150 1.00 85.00 161 THR A N 1
ATOM 1146 C CA . THR A 1 161 ? 0.086 17.015 10.893 1.00 85.00 161 THR A CA 1
ATOM 1147 C C . THR A 1 161 ? -1.289 16.378 10.737 1.00 85.00 161 THR A C 1
ATOM 1149 O O . THR A 1 161 ? -1.639 16.009 9.623 1.00 85.00 161 THR A O 1
ATOM 1152 N N . PRO A 1 162 ? -2.019 16.139 11.843 1.00 81.38 162 PRO A N 1
ATOM 1153 C CA . PRO A 1 162 ? -3.178 15.264 11.817 1.00 81.38 162 PRO A CA 1
ATOM 1154 C C . PRO A 1 162 ? -4.186 15.690 10.756 1.00 81.38 162 PRO A C 1
ATOM 1156 O O . PRO A 1 162 ? -4.707 16.805 10.819 1.00 81.38 162 PRO A O 1
ATOM 1159 N N . ASP A 1 163 ? -4.470 14.780 9.831 1.00 92.38 163 ASP A N 1
ATOM 1160 C CA . ASP A 1 163 ? -5.651 14.871 8.985 1.00 92.38 163 ASP A CA 1
ATOM 1161 C C . ASP A 1 163 ? -6.909 15.028 9.857 1.00 92.38 163 ASP A C 1
ATOM 1163 O O . ASP A 1 163 ? -6.995 14.506 10.976 1.00 92.38 163 ASP A O 1
ATOM 1167 N N . ASP A 1 164 ? -7.911 15.729 9.329 1.00 94.25 164 ASP A N 1
ATOM 1168 C CA . ASP A 1 164 ? -9.168 15.978 10.040 1.00 94.25 164 ASP A CA 1
ATOM 1169 C C . ASP A 1 164 ? -9.993 14.694 10.226 1.00 94.25 164 ASP A C 1
ATOM 1171 O O . ASP A 1 164 ? -10.691 14.518 11.230 1.00 94.25 164 ASP A O 1
ATOM 1175 N N . GLU A 1 165 ? -9.917 13.785 9.253 1.00 92.94 165 GLU A N 1
ATOM 1176 C CA . GLU A 1 165 ? -10.609 12.502 9.248 1.00 92.94 165 GLU A CA 1
ATOM 1177 C C . GLU A 1 165 ? -9.583 11.380 9.065 1.00 92.94 165 GLU A C 1
ATOM 1179 O O . GLU A 1 165 ? -8.994 11.260 7.996 1.00 92.94 165 GLU A O 1
ATOM 1184 N N . ILE A 1 166 ? -9.390 10.529 10.081 1.00 94.12 166 ILE A N 1
ATOM 1185 C CA . ILE A 1 166 ? -8.460 9.387 10.030 1.00 94.12 166 ILE A CA 1
ATOM 1186 C C . ILE A 1 166 ? -9.167 8.113 10.486 1.00 94.12 166 ILE A C 1
ATOM 1188 O O . ILE A 1 166 ? -9.819 8.081 11.536 1.00 94.12 166 ILE A O 1
ATOM 1192 N N . HIS A 1 167 ? -9.000 7.034 9.724 1.00 94.25 167 HIS A N 1
ATOM 1193 C CA . HIS A 1 167 ? -9.623 5.735 9.969 1.00 94.25 167 HIS A CA 1
ATOM 1194 C C . HIS A 1 167 ? -8.680 4.579 9.617 1.00 94.25 167 HIS A C 1
ATOM 1196 O O . HIS A 1 167 ? -7.687 4.757 8.915 1.00 94.25 167 HIS A O 1
ATOM 1202 N N . LEU A 1 168 ? -8.994 3.371 10.095 1.00 93.50 168 LEU A N 1
ATOM 1203 C CA . LEU A 1 168 ? -8.356 2.156 9.582 1.00 93.50 168 LEU A CA 1
ATOM 1204 C C . LEU A 1 168 ? -9.141 1.655 8.367 1.00 93.50 168 LEU A C 1
ATOM 1206 O O . LEU A 1 168 ? -10.369 1.554 8.423 1.00 93.50 168 LEU A O 1
ATOM 1210 N N . LEU A 1 169 ? -8.448 1.306 7.285 1.00 92.12 169 LEU A N 1
ATOM 1211 C CA . LEU A 1 169 ? -9.069 0.638 6.142 1.00 92.12 169 LEU A CA 1
ATOM 1212 C C . LEU A 1 169 ? -9.554 -0.750 6.576 1.00 92.12 169 LEU A C 1
ATOM 1214 O O . LEU A 1 169 ? -8.761 -1.551 7.059 1.00 92.12 169 LEU A O 1
ATOM 1218 N N . PHE A 1 170 ? -10.838 -1.051 6.416 1.00 90.81 170 PHE A N 1
ATOM 1219 C CA . PHE A 1 170 ? -11.430 -2.268 6.964 1.00 90.81 170 PHE A CA 1
ATOM 1220 C C . PHE A 1 170 ? -11.250 -3.494 6.063 1.00 90.81 170 PHE A C 1
ATOM 1222 O O . PHE A 1 170 ? -10.892 -4.566 6.547 1.00 90.81 170 PHE A O 1
ATOM 1229 N N . PHE A 1 171 ? -11.424 -3.338 4.754 1.00 87.00 171 PHE A N 1
ATOM 1230 C CA . PHE A 1 171 ? -11.211 -4.402 3.771 1.00 87.00 171 PHE A CA 1
ATOM 1231 C C . PHE A 1 171 ? -10.083 -4.047 2.815 1.00 87.00 171 PHE A C 1
ATOM 1233 O O . PHE A 1 171 ? -9.839 -2.874 2.549 1.00 87.00 171 PHE A O 1
ATOM 1240 N N . ASP A 1 172 ? -9.410 -5.069 2.294 1.00 83.75 172 ASP A N 1
ATOM 1241 C CA . ASP A 1 172 ? -8.428 -4.881 1.232 1.00 83.75 172 ASP A CA 1
ATOM 1242 C C . ASP A 1 172 ? -9.098 -4.239 0.012 1.00 83.75 172 ASP A C 1
ATOM 1244 O O . ASP A 1 172 ? -10.177 -4.663 -0.411 1.00 83.75 172 ASP A O 1
ATOM 1248 N N . VAL A 1 173 ? -8.429 -3.257 -0.583 1.00 83.62 173 VAL A N 1
ATOM 1249 C CA . VAL A 1 173 ? -8.795 -2.699 -1.885 1.00 83.62 173 VAL A CA 1
ATOM 1250 C C . VAL A 1 173 ? -7.812 -3.252 -2.900 1.00 83.62 173 VAL A C 1
ATOM 1252 O O . VAL A 1 173 ? -6.649 -2.861 -2.927 1.00 83.62 173 VAL A O 1
ATOM 1255 N N . TYR A 1 174 ? -8.258 -4.204 -3.716 1.00 78.38 174 TYR A N 1
ATOM 1256 C CA . TYR A 1 174 ? -7.360 -4.944 -4.605 1.00 78.38 174 TYR A CA 1
ATOM 1257 C C . TYR A 1 174 ? -6.880 -4.139 -5.809 1.00 78.38 174 TYR A C 1
ATOM 1259 O O . TYR A 1 174 ? -5.811 -4.428 -6.343 1.00 78.38 174 TYR A O 1
ATOM 1267 N N . ASN A 1 175 ? -7.665 -3.151 -6.235 1.00 80.56 175 ASN A N 1
ATOM 1268 C CA . ASN A 1 175 ? -7.335 -2.271 -7.341 1.00 80.56 175 ASN A CA 1
ATOM 1269 C C . ASN A 1 175 ? -7.914 -0.877 -7.098 1.00 80.56 175 ASN A C 1
ATOM 1271 O O . ASN A 1 175 ? -8.961 -0.530 -7.635 1.00 80.56 175 ASN A O 1
ATOM 1275 N N . ALA A 1 176 ? -7.213 -0.065 -6.313 1.00 82.38 176 ALA A N 1
ATOM 1276 C CA . ALA A 1 176 ? -7.655 1.288 -6.003 1.00 82.38 176 ALA A CA 1
ATOM 1277 C C . ALA A 1 176 ? -7.677 2.218 -7.232 1.00 82.38 176 ALA A C 1
ATOM 1279 O O . ALA A 1 176 ? -8.279 3.282 -7.163 1.00 82.38 176 ALA A O 1
ATOM 1280 N N . THR A 1 177 ? -7.059 1.839 -8.357 1.00 82.56 177 THR A N 1
ATOM 1281 C CA . THR A 1 177 ? -7.106 2.627 -9.598 1.00 82.56 177 THR A CA 1
ATOM 1282 C C . THR A 1 177 ? -8.470 2.528 -10.283 1.00 82.56 177 THR A C 1
ATOM 1284 O O . THR A 1 177 ? -9.012 3.550 -10.698 1.00 82.56 177 THR A O 1
ATOM 1287 N N . ASP A 1 178 ? -9.034 1.319 -10.384 1.00 82.12 178 ASP A N 1
ATOM 1288 C CA . ASP A 1 178 ? -10.310 1.089 -11.083 1.00 82.12 178 ASP A CA 1
ATOM 1289 C C . ASP A 1 178 ? -11.510 0.951 -10.134 1.00 82.12 178 ASP A C 1
ATOM 1291 O O . ASP A 1 178 ? -12.638 1.260 -10.519 1.00 82.12 178 ASP A O 1
ATOM 1295 N N . ASP A 1 179 ? -11.277 0.487 -8.906 1.00 86.12 179 ASP A N 1
ATOM 1296 C CA . ASP A 1 179 ? -12.290 0.267 -7.870 1.00 86.12 179 ASP A CA 1
ATOM 1297 C C . ASP A 1 179 ? -11.793 0.832 -6.524 1.00 86.12 179 ASP A C 1
ATOM 1299 O O . ASP A 1 179 ? -11.398 0.080 -5.629 1.00 86.12 179 ASP A O 1
ATOM 1303 N N . PRO A 1 180 ? -11.743 2.173 -6.374 1.00 89.69 180 PRO A N 1
ATOM 1304 C CA . PRO A 1 180 ? -11.245 2.831 -5.165 1.00 89.69 180 PRO A CA 1
ATOM 1305 C C . PRO A 1 180 ? -12.191 2.725 -3.966 1.00 89.69 180 PRO A C 1
ATOM 1307 O O . PRO A 1 180 ? -11.893 3.318 -2.928 1.00 89.69 180 PRO A O 1
ATOM 1310 N N . GLU A 1 181 ? -13.335 2.046 -4.093 1.00 91.12 181 GLU A N 1
ATOM 1311 C CA . GLU A 1 181 ? -14.305 1.901 -3.010 1.00 91.12 181 GLU A CA 1
ATOM 1312 C C . GLU A 1 181 ? -13.644 1.277 -1.781 1.00 91.12 181 GLU A C 1
ATOM 1314 O O . GLU A 1 181 ? -13.045 0.201 -1.833 1.00 91.12 181 GLU A O 1
ATOM 1319 N N . CYS A 1 182 ? -13.771 1.956 -0.648 1.00 90.38 182 CYS A N 1
ATOM 1320 C CA . CYS A 1 182 ? -13.226 1.487 0.607 1.00 90.38 182 CYS A CA 1
ATOM 1321 C C . CYS A 1 182 ? -14.255 1.536 1.728 1.00 90.38 182 CYS A C 1
ATOM 1323 O O . CYS A 1 182 ? -15.155 2.378 1.777 1.00 90.38 182 CYS A O 1
ATOM 1325 N N . GLU A 1 183 ? -14.088 0.616 2.670 1.00 90.56 183 GLU A N 1
ATOM 1326 C CA . GLU A 1 183 ? -14.820 0.634 3.925 1.00 90.56 183 GLU A CA 1
ATOM 1327 C C . GLU A 1 183 ? -13.874 1.012 5.048 1.00 90.56 183 GLU A C 1
ATOM 1329 O O . GLU A 1 183 ? -12.752 0.515 5.137 1.00 90.56 183 GLU A O 1
ATOM 1334 N N . MET A 1 184 ? -14.336 1.912 5.904 1.00 91.62 184 MET A N 1
ATOM 1335 C CA . MET A 1 184 ? -13.537 2.486 6.972 1.00 91.62 184 MET A CA 1
ATOM 1336 C C . MET A 1 184 ? -14.034 1.979 8.307 1.00 91.62 184 MET A C 1
ATOM 1338 O O . MET A 1 184 ? -15.226 2.058 8.614 1.00 91.62 184 MET A O 1
ATOM 1342 N N . TYR A 1 185 ? -13.098 1.505 9.111 1.00 92.38 185 TYR A N 1
ATOM 1343 C CA . TYR A 1 185 ? -13.321 1.196 10.504 1.00 92.38 185 TYR A CA 1
ATOM 1344 C C . TYR A 1 185 ? -13.316 2.500 11.294 1.00 92.38 185 TYR A C 1
ATOM 1346 O O . TYR A 1 185 ? -12.317 3.223 11.314 1.00 92.38 185 TYR A O 1
ATOM 1354 N N . MET A 1 186 ? -14.458 2.836 11.887 1.00 88.75 186 MET A N 1
ATOM 1355 C CA . MET A 1 186 ? -14.666 4.144 12.492 1.00 88.75 186 MET A CA 1
ATOM 1356 C C . MET A 1 186 ? -13.747 4.314 13.705 1.00 88.75 186 MET A C 1
ATOM 1358 O O . MET A 1 186 ? -13.791 3.526 14.652 1.00 88.75 186 MET A O 1
ATOM 1362 N N . ALA A 1 187 ? -12.949 5.377 13.690 1.00 84.69 187 ALA A N 1
ATOM 1363 C CA . ALA A 1 187 ? -12.102 5.774 14.806 1.00 84.69 187 ALA A CA 1
ATOM 1364 C C . ALA A 1 187 ? -12.977 6.310 15.942 1.00 84.69 187 ALA A C 1
ATOM 1366 O O . ALA A 1 187 ? -13.374 7.476 15.954 1.00 84.69 187 ALA A O 1
ATOM 1367 N N . LYS A 1 188 ? -13.364 5.426 16.862 1.00 80.06 188 LYS A N 1
ATOM 1368 C CA . LYS A 1 188 ? -14.225 5.768 17.989 1.00 80.06 188 LYS A CA 1
ATOM 1369 C C . LYS A 1 188 ? -13.837 4.966 19.219 1.00 80.06 188 LYS A C 1
ATOM 1371 O O . LYS A 1 188 ? -13.719 3.742 19.157 1.00 80.06 188 LYS A O 1
ATOM 1376 N N . ALA A 1 189 ? -13.755 5.663 20.353 1.00 62.00 189 ALA A N 1
ATOM 1377 C CA . ALA A 1 189 ? -13.576 5.049 21.660 1.00 62.00 189 ALA A CA 1
ATOM 1378 C C . ALA A 1 189 ? -14.614 3.927 21.865 1.00 62.00 189 ALA A C 1
ATOM 1380 O O . ALA A 1 189 ? -15.822 4.180 21.871 1.00 62.00 189 ALA A O 1
ATOM 1381 N N . GLY A 1 190 ? -14.128 2.688 21.982 1.00 77.12 190 GLY A N 1
ATOM 1382 C CA . GLY A 1 190 ? -14.932 1.470 22.127 1.00 77.12 190 GLY A CA 1
ATOM 1383 C C . GLY A 1 190 ? -14.758 0.448 20.999 1.00 77.12 190 GLY A C 1
ATOM 1384 O O . GLY A 1 190 ? -14.980 -0.737 21.235 1.00 77.12 190 GLY A O 1
ATOM 1385 N N . ASN A 1 191 ? -14.313 0.866 19.809 1.00 90.31 191 ASN A N 1
ATOM 1386 C CA . ASN A 1 191 ? -13.952 -0.071 18.746 1.00 90.31 191 ASN A CA 1
ATOM 1387 C C . ASN A 1 191 ? -12.609 -0.740 19.077 1.00 90.31 191 ASN A C 1
ATOM 1389 O O . ASN A 1 191 ? -11.628 -0.071 19.400 1.00 90.31 191 ASN A O 1
ATOM 1393 N N . VAL A 1 192 ? -12.584 -2.068 19.030 1.00 92.56 192 VAL A N 1
ATOM 1394 C CA . VAL A 1 192 ? -11.470 -2.923 19.449 1.00 92.56 192 VAL A CA 1
ATOM 1395 C C . VAL A 1 192 ? -10.554 -3.267 18.280 1.00 92.56 192 VAL A C 1
ATOM 1397 O O . VAL A 1 192 ? -11.011 -3.766 17.251 1.00 92.56 192 VAL A O 1
ATOM 1400 N N . VAL A 1 193 ? -9.250 -3.099 18.491 1.00 94.38 193 VAL A N 1
ATOM 1401 C CA . VAL A 1 193 ? -8.193 -3.453 17.538 1.00 94.38 193 VAL A CA 1
ATOM 1402 C C . VAL A 1 193 ? -7.188 -4.395 18.201 1.00 94.38 193 VAL A C 1
ATOM 1404 O O . VAL A 1 193 ? -6.669 -4.099 19.278 1.00 94.38 193 VAL A O 1
ATOM 1407 N N . TYR A 1 194 ? -6.879 -5.518 17.555 1.00 94.38 194 TYR A N 1
ATOM 1408 C CA . TYR A 1 194 ? -5.792 -6.411 17.955 1.00 94.38 194 TYR A CA 1
ATOM 1409 C C . TYR A 1 194 ? -4.483 -5.964 17.307 1.00 94.38 194 TYR A C 1
ATOM 1411 O O . TYR A 1 194 ? -4.208 -6.256 16.144 1.00 94.38 194 TYR A O 1
ATOM 1419 N N . GLU A 1 195 ? -3.659 -5.251 18.072 1.00 93.00 195 GLU A N 1
ATOM 1420 C CA . GLU A 1 195 ? -2.470 -4.561 17.559 1.00 93.00 195 GLU A CA 1
ATOM 1421 C C . GLU A 1 195 ? -1.485 -5.495 16.853 1.00 93.00 195 GLU A C 1
ATOM 1423 O O . GLU A 1 195 ? -0.943 -5.155 15.812 1.00 93.00 195 GLU A O 1
ATOM 1428 N N . ASN A 1 196 ? -1.263 -6.693 17.395 1.00 89.88 196 ASN A N 1
ATOM 1429 C CA . ASN A 1 196 ? -0.336 -7.680 16.831 1.00 89.88 196 ASN A CA 1
ATOM 1430 C C . ASN A 1 196 ? -0.812 -8.305 15.512 1.00 89.88 196 ASN A C 1
ATOM 1432 O O . ASN A 1 196 ? -0.030 -9.000 14.871 1.00 89.88 196 ASN A O 1
ATOM 1436 N N . PHE A 1 197 ? -2.065 -8.083 15.119 1.00 89.44 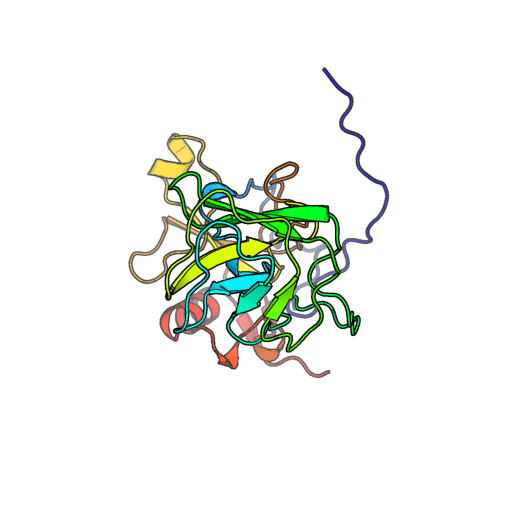197 PHE A N 1
ATOM 1437 C CA . PHE A 1 197 ? -2.597 -8.533 13.835 1.00 89.44 197 PHE A CA 1
ATOM 1438 C C . PHE A 1 197 ? -2.734 -7.396 12.818 1.00 89.44 197 PHE A C 1
ATOM 1440 O O . PHE A 1 197 ? -3.032 -7.666 11.653 1.00 89.44 197 PHE A O 1
ATOM 1447 N N . LEU A 1 198 ? -2.492 -6.140 13.216 1.00 87.88 198 LEU A N 1
ATOM 1448 C CA . LEU A 1 198 ? -2.383 -5.046 12.257 1.00 87.88 198 LEU A CA 1
ATOM 1449 C C . LEU A 1 198 ? -1.149 -5.246 11.364 1.00 87.88 198 LEU A C 1
ATOM 1451 O O . LEU A 1 198 ? -0.088 -5.663 11.847 1.00 87.88 198 LEU A O 1
ATOM 1455 N N . PRO A 1 199 ? -1.252 -4.931 10.062 1.00 83.31 199 PRO A N 1
ATOM 1456 C CA . PRO A 1 199 ? -0.139 -5.086 9.141 1.00 83.31 199 PRO A CA 1
ATOM 1457 C C . PRO A 1 199 ? 1.052 -4.244 9.599 1.00 83.31 199 PRO A C 1
ATOM 1459 O O . PRO A 1 199 ? 0.920 -3.059 9.901 1.00 83.31 199 PRO A O 1
ATOM 1462 N N . ASN A 1 200 ? 2.232 -4.866 9.621 1.00 82.00 200 ASN A N 1
ATOM 1463 C CA . ASN A 1 200 ? 3.503 -4.206 9.917 1.00 82.00 200 ASN A CA 1
ATOM 1464 C C . ASN A 1 200 ? 3.550 -3.503 11.284 1.00 82.00 200 ASN A C 1
ATOM 1466 O O . ASN A 1 200 ? 4.375 -2.603 11.458 1.00 82.00 200 ASN A O 1
ATOM 1470 N N . TRP A 1 201 ? 2.711 -3.913 12.251 1.00 87.62 201 TRP A N 1
ATOM 1471 C CA . TRP A 1 201 ? 2.578 -3.241 13.547 1.00 87.62 201 TRP A CA 1
ATOM 1472 C C . TRP A 1 201 ? 3.923 -2.945 14.203 1.00 87.62 201 TRP A C 1
ATOM 1474 O O . TRP A 1 201 ? 4.179 -1.806 14.572 1.00 87.62 201 TRP A O 1
ATOM 1484 N N . ASP A 1 202 ? 4.827 -3.919 14.295 1.00 85.31 202 ASP A N 1
ATOM 1485 C CA . ASP A 1 202 ? 6.114 -3.721 14.969 1.00 85.31 202 ASP A CA 1
ATOM 1486 C C . ASP A 1 202 ? 6.974 -2.638 14.302 1.00 85.31 202 ASP A C 1
ATOM 1488 O O . ASP A 1 202 ? 7.605 -1.844 15.003 1.00 85.31 202 ASP A O 1
ATOM 1492 N N . SER A 1 203 ? 6.894 -2.509 12.977 1.00 81.31 203 SER A N 1
ATOM 1493 C CA . SER A 1 203 ? 7.584 -1.489 12.178 1.00 81.31 203 SER A CA 1
ATOM 1494 C C . SER A 1 203 ? 6.805 -0.182 11.971 1.00 81.31 203 SER A C 1
ATOM 1496 O O . SER A 1 203 ? 7.359 0.748 11.387 1.00 81.31 203 SER A O 1
ATOM 1498 N N . LEU A 1 204 ? 5.551 -0.067 12.436 1.00 82.56 204 LEU A N 1
ATOM 1499 C CA . LEU A 1 204 ? 4.793 1.181 12.291 1.00 82.56 204 LEU A CA 1
ATOM 1500 C C . LEU A 1 204 ? 5.478 2.335 13.051 1.00 82.56 204 LEU A C 1
ATOM 1502 O O . LEU A 1 204 ? 5.951 2.125 14.181 1.00 82.56 204 LEU A O 1
ATOM 1506 N N . PRO A 1 205 ? 5.478 3.560 12.487 1.00 87.12 205 PRO A N 1
ATOM 1507 C CA . PRO A 1 205 ? 5.937 4.757 13.178 1.00 87.12 205 PRO A CA 1
ATOM 1508 C C . PRO A 1 205 ? 5.290 4.918 14.557 1.00 87.12 205 PRO A C 1
ATOM 1510 O O . PRO A 1 205 ? 4.097 4.660 14.745 1.00 87.12 205 PRO A O 1
ATOM 1513 N N . SER A 1 206 ? 6.067 5.392 15.534 1.00 91.25 206 SER A N 1
ATOM 1514 C CA . SER A 1 206 ? 5.599 5.572 16.916 1.00 91.25 206 SER A CA 1
ATOM 1515 C C . SER A 1 206 ? 4.382 6.496 17.007 1.00 91.25 206 SER A C 1
ATOM 1517 O O . SER A 1 206 ? 3.457 6.204 17.760 1.00 91.25 206 SER A O 1
ATOM 1519 N N . ALA A 1 207 ? 4.341 7.556 16.197 1.00 90.06 207 ALA A N 1
ATOM 1520 C CA . ALA A 1 207 ? 3.205 8.472 16.119 1.00 90.06 207 ALA A CA 1
ATOM 1521 C C . ALA A 1 207 ? 1.909 7.763 15.685 1.00 90.06 207 ALA A C 1
ATOM 1523 O O . ALA A 1 207 ? 0.870 7.954 16.312 1.00 90.06 207 ALA A O 1
ATOM 1524 N N . GLN A 1 208 ? 1.974 6.877 14.686 1.00 90.62 208 GLN A N 1
ATOM 1525 C CA . GLN A 1 208 ? 0.805 6.128 14.207 1.00 90.62 208 GLN A CA 1
ATOM 1526 C C . GLN A 1 208 ? 0.302 5.132 15.256 1.00 90.62 208 GLN A C 1
ATOM 1528 O O . GLN A 1 208 ? -0.899 5.055 15.510 1.00 90.62 208 GLN A O 1
ATOM 1533 N N . LYS A 1 209 ? 1.213 4.422 15.935 1.00 93.69 209 LYS A N 1
ATOM 1534 C CA . LYS A 1 209 ? 0.854 3.531 17.054 1.00 93.69 209 LYS A CA 1
ATOM 1535 C C . LYS A 1 209 ? 0.144 4.290 18.174 1.00 93.69 209 LYS A C 1
ATOM 1537 O O . LYS A 1 209 ? -0.871 3.823 18.686 1.00 93.69 209 LYS A O 1
ATOM 1542 N N . THR A 1 210 ? 0.678 5.453 18.550 1.00 94.81 210 THR A N 1
ATOM 1543 C CA . THR A 1 210 ? 0.084 6.328 19.569 1.00 94.81 210 THR A CA 1
ATOM 1544 C C . THR A 1 210 ? -1.301 6.801 19.146 1.00 94.81 210 THR A C 1
ATOM 1546 O O . THR A 1 210 ? -2.232 6.728 19.944 1.00 94.81 210 THR A O 1
ATOM 1549 N N . TRP A 1 211 ? -1.461 7.215 17.888 1.00 94.25 211 TRP A N 1
ATOM 1550 C CA . TRP A 1 211 ? -2.750 7.645 17.357 1.00 94.25 211 TRP A CA 1
ATOM 1551 C C . TRP A 1 211 ? -3.792 6.516 17.391 1.00 94.25 211 TRP A C 1
ATOM 1553 O O . TRP A 1 211 ? -4.903 6.725 17.881 1.00 94.25 211 TRP A O 1
ATOM 1563 N N . ILE A 1 212 ? -3.428 5.300 16.962 1.00 94.75 212 ILE A N 1
ATOM 1564 C CA . ILE A 1 212 ? -4.319 4.125 17.007 1.00 94.75 212 ILE A CA 1
ATOM 1565 C C . ILE A 1 212 ? -4.757 3.845 18.450 1.00 94.75 212 ILE A C 1
ATOM 1567 O O . ILE A 1 212 ? -5.950 3.734 18.720 1.00 94.75 212 ILE A O 1
ATOM 1571 N N . ARG A 1 213 ? -3.816 3.812 19.398 1.00 95.19 213 ARG A N 1
ATOM 1572 C CA . ARG A 1 213 ? -4.107 3.573 20.825 1.00 95.19 213 ARG A CA 1
ATOM 1573 C C . ARG A 1 213 ? -4.981 4.642 21.471 1.00 95.19 213 ARG A C 1
ATOM 1575 O O . ARG A 1 213 ? -5.681 4.344 22.432 1.00 95.19 213 ARG A O 1
ATOM 1582 N N . ALA A 1 214 ? -4.923 5.877 20.979 1.00 93.94 214 ALA A N 1
ATOM 1583 C CA . ALA A 1 214 ? -5.757 6.964 21.478 1.00 93.94 214 ALA A CA 1
ATOM 1584 C C . ALA A 1 214 ? -7.208 6.875 20.971 1.00 93.94 214 ALA A C 1
ATOM 1586 O O . ALA A 1 214 ? -8.119 7.342 21.652 1.00 93.94 214 ALA A O 1
ATOM 1587 N N . ASN A 1 215 ? -7.429 6.277 19.795 1.00 93.56 215 ASN A N 1
ATOM 1588 C CA . ASN A 1 215 ? -8.728 6.278 19.113 1.00 93.56 215 ASN A CA 1
ATOM 1589 C C . ASN A 1 215 ? -9.456 4.925 19.134 1.00 93.56 215 ASN A C 1
ATOM 1591 O O . ASN A 1 215 ? -10.664 4.882 18.890 1.00 93.56 215 ASN A O 1
ATOM 1595 N N . TYR A 1 216 ? -8.753 3.839 19.457 1.00 93.62 216 TYR A N 1
ATOM 1596 C CA . TYR A 1 216 ? -9.293 2.483 19.543 1.00 93.62 216 TYR A CA 1
ATOM 1597 C C . TYR A 1 216 ? -8.955 1.825 20.880 1.00 93.62 216 TYR A C 1
ATOM 1599 O O . TYR A 1 216 ? -7.947 2.118 21.520 1.00 93.62 216 TYR A O 1
ATOM 1607 N N . THR A 1 217 ? -9.782 0.865 21.286 1.00 94.00 217 THR A N 1
ATOM 1608 C CA . THR A 1 217 ? -9.457 -0.051 22.378 1.00 94.00 217 THR A CA 1
ATOM 1609 C C . THR A 1 217 ? -8.482 -1.107 21.867 1.00 94.00 217 THR A C 1
ATOM 1611 O O . TH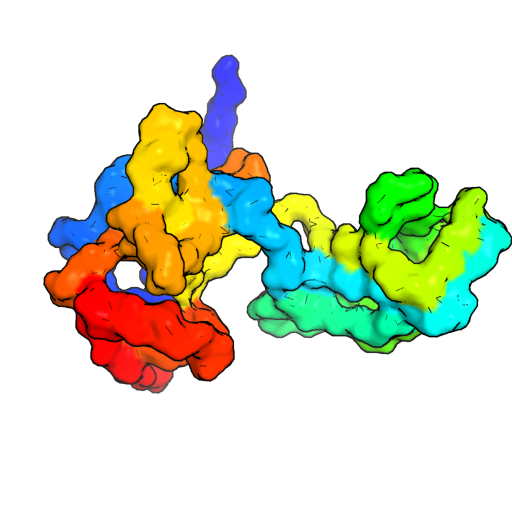R A 1 217 ? -8.868 -2.098 21.249 1.00 94.00 217 THR A O 1
ATOM 1614 N N . CYS A 1 218 ? -7.198 -0.888 22.117 1.00 93.94 218 CYS A N 1
ATOM 1615 C CA . CYS A 1 218 ? -6.151 -1.798 21.684 1.00 93.94 218 CYS A CA 1
ATOM 1616 C C . CYS A 1 218 ? -5.976 -2.993 22.624 1.00 93.94 218 CYS A C 1
ATOM 1618 O O . CYS A 1 218 ? -5.743 -2.829 23.821 1.00 93.94 218 CYS A O 1
ATOM 1620 N N . LEU A 1 219 ? -6.014 -4.198 22.059 1.00 94.19 219 LEU A N 1
ATOM 1621 C CA . LEU A 1 219 ? -5.752 -5.459 22.747 1.00 94.19 219 LEU A CA 1
ATOM 1622 C C . LEU A 1 219 ? -4.649 -6.243 22.024 1.00 94.19 219 LEU A C 1
ATOM 1624 O O . LEU A 1 219 ? -4.277 -5.942 20.889 1.00 94.19 219 LEU A O 1
ATOM 1628 N N . LYS A 1 220 ? -4.137 -7.287 22.676 1.00 91.94 220 LYS A N 1
ATOM 1629 C CA . LYS A 1 220 ? -3.335 -8.323 22.017 1.00 91.94 220 LYS A CA 1
ATOM 1630 C C . LYS A 1 220 ? -4.247 -9.495 21.668 1.00 91.94 220 LYS A C 1
ATOM 1632 O O . LYS A 1 220 ? -4.890 -10.051 22.553 1.00 91.94 220 LYS A O 1
ATOM 1637 N N . GLY A 1 221 ? -4.326 -9.831 20.386 1.00 81.31 221 GLY A N 1
ATOM 1638 C CA . GLY A 1 221 ? -5.026 -11.018 19.910 1.00 81.31 221 GLY A CA 1
ATOM 1639 C C . GLY A 1 221 ? -4.253 -12.282 20.275 1.00 81.31 221 GLY A C 1
ATOM 1640 O O . GLY A 1 221 ? -3.019 -12.276 20.279 1.00 81.31 221 GLY A O 1
ATOM 1641 N N . VAL A 1 222 ? -4.982 -13.354 20.573 1.00 79.56 222 VAL A N 1
ATOM 1642 C CA . VAL A 1 222 ? -4.435 -14.706 20.743 1.00 79.56 222 VAL A CA 1
ATOM 1643 C C . VAL A 1 222 ? -4.720 -15.457 19.443 1.00 79.56 222 VAL A C 1
ATOM 1645 O O . VAL A 1 222 ? -5.843 -15.383 18.949 1.00 79.56 222 VAL A O 1
ATOM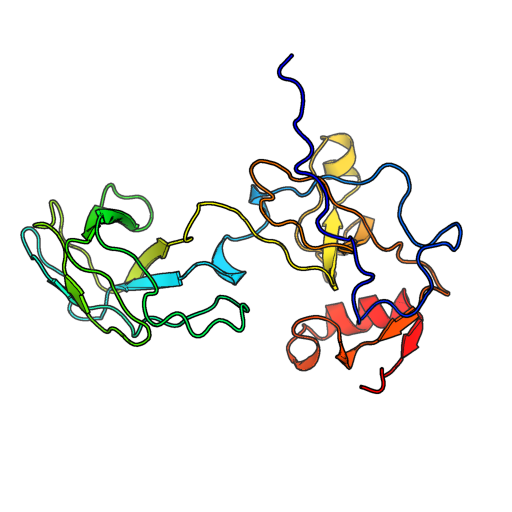 1648 N N . ALA A 1 223 ? -3.690 -16.074 18.862 1.00 59.66 223 ALA A N 1
ATOM 1649 C CA . ALA A 1 223 ? -3.812 -16.876 17.643 1.00 59.66 223 ALA A CA 1
ATOM 1650 C C . ALA A 1 223 ? -4.432 -18.247 17.933 1.00 59.66 223 ALA A C 1
ATOM 1652 O O . ALA A 1 223 ? -4.172 -18.778 19.039 1.00 59.66 223 ALA A O 1
#

Foldseek 3Di:
DPPDPPPDDPPLDFQPFFPDDPPDPQFWDPPFFFEQLVQDDLPQQWFKWFFAQVWFAAQDQKTFTQFTAGSHPDPPQDQFRAAAQDWWDFPDDPWIWGARHTDGGGDRMTGTGGTRGIGHGGGITTDDPPQASKDAFQFKWAAAPVCVVVVHTIHRADLVPGHPAIFTFGHIDRHSPVPRTTITGHQAEPGETAQVSRPPSVVDDPSVVVSSVVRHRYDHDDD